Protein AF-A0A956T2H8-F1 (afdb_monomer_lite)

Secondary structure (DSSP, 8-state):
-PPPPPTTS-EEEEEEE-SSSSHHHHHHHHHHHT-EETTEE-S-GGGEEEEEEE--SSS-HHHHHHHHHHHHHHHHHTT---SEEEE-------SHHHHHHHHHHHHHHHHH---EEEE--B-TT-PPPTT--TTSEEEEEEPTTSSSBPTTBPP-SEEEE-SSHHHHHHHHHHHHHHHHHTT--HHHHHHHHHHHHHHTTT-SGGG--

Structure (mmCIF, N/CA/C/O backbone):
data_AF-A0A956T2H8-F1
#
_entry.id   AF-A0A956T2H8-F1
#
loop_
_atom_site.group_PDB
_atom_site.id
_atom_site.type_symbol
_atom_site.label_atom_id
_atom_site.label_alt_id
_atom_site.label_comp_id
_atom_site.label_asym_id
_atom_site.label_entity_id
_atom_site.label_seq_id
_atom_site.pdbx_PDB_ins_code
_atom_site.Cartn_x
_atom_site.Cartn_y
_atom_site.Cartn_z
_atom_site.occupancy
_atom_site.B_iso_or_equiv
_atom_site.auth_seq_id
_atom_site.auth_comp_id
_atom_site.auth_asym_id
_atom_site.auth_atom_id
_atom_site.pdbx_PDB_model_num
ATOM 1 N N . ASN A 1 1 ? -9.274 -7.983 20.769 1.00 38.59 1 ASN A N 1
ATOM 2 C CA . ASN A 1 1 ? -10.047 -6.754 20.489 1.00 38.59 1 ASN A CA 1
ATOM 3 C C . ASN A 1 1 ? -10.513 -6.792 19.049 1.00 38.59 1 ASN A C 1
ATOM 5 O O . ASN A 1 1 ? -9.675 -6.752 18.158 1.00 38.59 1 ASN A O 1
ATOM 9 N N . GLY A 1 2 ? -11.813 -7.013 18.840 1.00 45.59 2 GLY A N 1
ATOM 10 C CA . GLY A 1 2 ? -12.409 -7.120 17.508 1.00 45.59 2 GLY A CA 1
ATOM 11 C C . GLY A 1 2 ? -12.403 -5.767 16.808 1.00 45.59 2 GLY A C 1
ATOM 12 O O . GLY A 1 2 ? -12.719 -4.754 17.429 1.00 45.59 2 GLY A O 1
ATOM 13 N N . TRP A 1 3 ? -12.006 -5.750 15.540 1.00 54.31 3 TRP A N 1
ATOM 14 C CA . TRP A 1 3 ? -12.242 -4.594 14.687 1.00 54.31 3 TRP A CA 1
ATOM 15 C C . TRP A 1 3 ? -13.758 -4.494 14.482 1.00 54.31 3 TRP A C 1
ATOM 17 O O . TRP A 1 3 ? -14.396 -5.472 14.100 1.00 54.31 3 TRP A O 1
ATOM 27 N N . GLN A 1 4 ? -14.346 -3.353 14.832 1.00 56.34 4 GLN A N 1
ATOM 28 C CA . GLN A 1 4 ? -15.738 -3.065 14.508 1.00 56.34 4 GLN A CA 1
ATOM 29 C C . GLN A 1 4 ? -15.735 -2.362 13.162 1.00 56.34 4 GLN A C 1
ATOM 31 O O . GLN A 1 4 ? -15.093 -1.321 13.026 1.00 56.34 4 GLN A O 1
ATOM 36 N N . GLY A 1 5 ? -16.410 -2.956 12.180 1.00 57.31 5 GLY A N 1
ATOM 37 C CA . GLY A 1 5 ? -16.509 -2.355 10.860 1.00 57.31 5 GLY A CA 1
ATOM 38 C C . GLY A 1 5 ? -17.162 -0.986 10.884 1.00 57.31 5 GLY A C 1
ATOM 39 O O . GLY A 1 5 ? -17.882 -0.634 11.823 1.00 57.31 5 GLY A O 1
ATOM 40 N N . ARG A 1 6 ? -16.869 -0.192 9.851 1.00 63.50 6 ARG A N 1
ATOM 41 C CA . ARG A 1 6 ? -17.394 1.167 9.733 1.00 63.50 6 ARG A CA 1
ATOM 42 C C . ARG A 1 6 ? -18.925 1.145 9.746 1.00 63.50 6 ARG A C 1
ATOM 44 O O . ARG A 1 6 ? -19.551 0.341 9.061 1.00 63.50 6 ARG A O 1
ATOM 51 N N . GLN A 1 7 ? -19.529 2.062 10.504 1.00 55.84 7 GLN A N 1
ATOM 52 C CA . GLN A 1 7 ? -20.990 2.168 10.634 1.00 55.84 7 GLN A CA 1
ATOM 53 C C . GLN A 1 7 ? -21.697 2.529 9.316 1.00 55.84 7 GLN A C 1
ATOM 55 O O . GLN A 1 7 ? -22.888 2.269 9.181 1.00 55.84 7 GLN A O 1
ATOM 60 N N . ASP A 1 8 ? -20.980 3.109 8.348 1.00 63.91 8 ASP A N 1
ATOM 61 C CA . ASP A 1 8 ? -21.493 3.430 7.011 1.00 63.91 8 ASP A CA 1
ATOM 62 C C . ASP A 1 8 ? -21.263 2.310 5.979 1.00 63.91 8 ASP A C 1
ATOM 64 O O . ASP A 1 8 ? -21.613 2.477 4.811 1.00 63.91 8 ASP A O 1
ATOM 68 N N . GLY A 1 9 ? -20.696 1.171 6.399 1.00 66.75 9 GLY A N 1
ATOM 69 C CA . GLY A 1 9 ? -20.536 -0.030 5.577 1.00 66.75 9 GLY A CA 1
ATOM 70 C C . GLY A 1 9 ? -19.528 0.088 4.430 1.00 66.75 9 GLY A C 1
ATOM 71 O O . GLY A 1 9 ? -19.548 -0.758 3.542 1.00 66.75 9 GLY A O 1
ATOM 72 N N . ARG A 1 10 ? -18.672 1.122 4.412 1.00 77.75 10 ARG A N 1
ATOM 73 C CA . ARG A 1 10 ? -17.676 1.348 3.348 1.00 77.75 10 ARG A CA 1
ATOM 74 C C . ARG A 1 10 ? -16.255 1.220 3.857 1.00 77.75 10 ARG A C 1
ATOM 76 O O . ARG A 1 10 ? -15.915 1.847 4.855 1.00 77.75 10 ARG A O 1
ATOM 83 N N . THR A 1 11 ? -15.398 0.541 3.108 1.00 87.62 11 THR A N 1
ATOM 84 C CA . THR A 1 11 ? -13.958 0.487 3.388 1.00 87.62 11 THR A CA 1
ATOM 85 C C . THR A 1 11 ? -13.284 1.779 2.981 1.00 87.62 11 THR A C 1
ATOM 87 O O . THR A 1 11 ? -13.477 2.243 1.862 1.00 87.62 11 THR A O 1
ATOM 90 N N . ARG A 1 12 ? -12.460 2.364 3.849 1.00 92.94 12 ARG A N 1
ATOM 91 C CA . ARG A 1 12 ? -11.689 3.570 3.547 1.00 92.94 12 ARG A CA 1
ATOM 92 C C . ARG A 1 12 ? -10.217 3.266 3.354 1.00 92.94 12 ARG A C 1
ATOM 94 O O . ARG A 1 12 ? -9.522 2.883 4.292 1.00 92.94 12 ARG A O 1
ATOM 101 N N . VAL A 1 13 ? -9.710 3.554 2.166 1.00 95.94 13 VAL A N 1
ATOM 102 C CA . VAL A 1 13 ? -8.294 3.399 1.834 1.00 95.94 13 VAL A CA 1
ATOM 103 C C . VAL A 1 13 ? -7.659 4.769 1.641 1.00 95.94 13 VAL A C 1
ATOM 105 O O . VAL A 1 13 ? -8.092 5.549 0.796 1.00 95.94 13 VAL A O 1
ATOM 108 N N . ALA A 1 14 ? -6.606 5.071 2.396 1.00 97.88 14 ALA A N 1
ATOM 109 C CA . ALA A 1 14 ? -5.757 6.214 2.078 1.00 97.88 14 ALA A CA 1
ATOM 110 C C . ALA A 1 14 ? -4.807 5.833 0.939 1.00 97.88 14 ALA A C 1
ATOM 112 O O . ALA A 1 14 ? -4.091 4.838 1.041 1.00 97.88 14 ALA A O 1
ATOM 113 N N . VAL A 1 15 ? -4.770 6.624 -0.128 1.00 98.38 15 VAL A N 1
ATOM 114 C CA . VAL A 1 15 ? -3.868 6.403 -1.265 1.00 98.38 15 VAL A CA 1
ATOM 115 C C . VAL A 1 15 ? -2.897 7.572 -1.339 1.00 98.38 15 VAL A C 1
ATOM 117 O O . VAL A 1 15 ? -3.318 8.712 -1.540 1.00 98.38 15 VAL A O 1
ATOM 120 N N . ILE A 1 16 ? -1.607 7.294 -1.150 1.00 98.31 16 ILE A N 1
ATOM 121 C CA . ILE A 1 16 ? -0.527 8.285 -1.196 1.00 98.31 16 ILE A CA 1
ATOM 122 C C . ILE A 1 16 ? 0.206 8.136 -2.529 1.00 98.31 16 ILE A C 1
ATOM 124 O O . ILE A 1 16 ? 0.980 7.196 -2.719 1.00 98.31 16 ILE A O 1
ATOM 128 N N . ASP A 1 17 ? -0.030 9.066 -3.454 1.00 97.06 17 ASP A N 1
ATOM 129 C CA . ASP A 1 17 ? 0.516 8.993 -4.812 1.00 97.06 17 ASP A CA 1
ATOM 130 C C . ASP A 1 17 ? 0.573 10.378 -5.490 1.00 97.06 17 ASP A C 1
ATOM 132 O O . ASP A 1 17 ? 0.130 11.378 -4.917 1.00 97.06 17 ASP A O 1
ATOM 136 N N . ASP A 1 18 ? 1.144 10.474 -6.697 1.00 92.62 18 ASP A N 1
ATOM 137 C CA . ASP A 1 18 ? 0.949 11.650 -7.542 1.00 92.62 18 ASP A CA 1
ATOM 138 C C . ASP A 1 18 ? -0.422 11.598 -8.222 1.00 92.62 18 ASP A C 1
ATOM 140 O O . ASP A 1 18 ? -0.714 10.764 -9.072 1.00 92.62 18 ASP A O 1
ATOM 144 N N . PHE A 1 19 ? -1.301 12.509 -7.817 1.00 91.50 19 PHE A N 1
ATOM 145 C CA . PHE A 1 19 ? -2.641 12.641 -8.398 1.00 91.50 19 PHE A CA 1
ATOM 146 C C . PHE A 1 19 ? -2.730 13.754 -9.436 1.00 91.50 19 PHE A C 1
ATOM 148 O O . PHE A 1 19 ? -3.727 13.859 -10.147 1.00 91.50 19 PHE A O 1
ATOM 155 N N . ALA A 1 20 ? -1.683 14.570 -9.531 1.00 88.06 20 ALA A N 1
ATOM 156 C CA . ALA A 1 20 ? -1.513 15.522 -10.617 1.00 88.06 20 ALA A CA 1
ATOM 157 C C . ALA A 1 20 ? -1.167 14.831 -11.952 1.00 88.06 20 ALA A C 1
ATOM 159 O O . ALA A 1 20 ? -1.401 15.413 -13.008 1.00 88.06 20 ALA A O 1
ATOM 160 N N . GLY A 1 21 ? -0.609 13.615 -11.914 1.00 84.25 21 GLY A N 1
ATOM 161 C CA . GLY A 1 21 ? -0.372 12.778 -13.085 1.00 84.25 21 GLY A CA 1
ATOM 162 C C . GLY A 1 21 ? -1.448 11.708 -13.289 1.00 84.25 21 GLY A C 1
ATOM 163 O O . GLY A 1 21 ? -2.531 11.721 -12.695 1.00 84.25 21 GLY A O 1
ATOM 164 N N . THR A 1 22 ? -1.144 10.747 -14.160 1.00 89.56 22 THR A N 1
ATOM 165 C CA . THR A 1 22 ? -2.010 9.587 -14.417 1.00 89.56 22 THR A CA 1
ATOM 166 C C . THR A 1 22 ? -1.782 8.451 -13.424 1.00 89.56 22 THR A C 1
ATOM 168 O O . THR A 1 22 ? -2.692 7.651 -13.218 1.00 89.56 22 THR A O 1
ATOM 171 N N . HIS A 1 23 ? -0.610 8.389 -12.782 1.00 94.56 23 HIS A N 1
ATOM 172 C CA . HIS A 1 23 ? -0.207 7.250 -11.961 1.00 94.56 23 HIS A CA 1
ATOM 173 C C . HIS A 1 23 ? -1.120 7.066 -10.741 1.00 94.56 23 HIS A C 1
ATOM 175 O O . HIS A 1 23 ? -1.766 6.027 -10.619 1.00 94.56 23 HIS A O 1
ATOM 181 N N . GLY A 1 24 ? -1.289 8.086 -9.894 1.00 96.25 24 GLY A N 1
ATOM 182 C CA . GLY A 1 24 ? -2.170 7.985 -8.728 1.00 96.25 24 GLY A CA 1
ATOM 183 C C . GLY A 1 24 ? -3.628 7.714 -9.094 1.00 96.25 24 GLY A C 1
ATOM 184 O O . GLY A 1 24 ? -4.307 6.957 -8.404 1.00 96.25 24 GLY A O 1
ATOM 185 N N . ASN A 1 25 ? -4.108 8.257 -10.217 1.00 95.69 25 ASN A N 1
ATOM 186 C CA . ASN A 1 25 ? -5.465 7.993 -10.704 1.00 95.69 25 ASN A CA 1
ATOM 187 C C . ASN A 1 25 ? -5.646 6.551 -11.210 1.00 95.69 25 ASN A C 1
ATOM 189 O O . ASN A 1 25 ? -6.708 5.966 -11.005 1.00 95.69 25 ASN A O 1
ATOM 193 N N . GLN A 1 26 ? -4.615 5.955 -11.814 1.00 95.06 26 GLN A N 1
ATOM 194 C CA . GLN A 1 26 ? -4.610 4.538 -12.178 1.00 95.06 26 GLN A CA 1
ATOM 195 C C . GLN A 1 26 ? -4.637 3.640 -10.933 1.00 95.06 26 GLN A C 1
ATOM 197 O O . GLN A 1 26 ? -5.443 2.714 -10.872 1.00 95.06 26 GLN A O 1
ATOM 202 N N . ILE A 1 27 ? -3.793 3.925 -9.937 1.00 96.12 27 ILE A N 1
ATOM 203 C CA . ILE A 1 27 ? -3.738 3.173 -8.673 1.00 96.12 27 ILE A CA 1
ATOM 204 C C . ILE A 1 27 ? -5.073 3.246 -7.928 1.00 96.12 27 ILE A C 1
ATOM 206 O O . ILE A 1 27 ? -5.608 2.224 -7.505 1.00 96.12 27 ILE A O 1
ATOM 210 N N . ASP A 1 28 ? -5.655 4.441 -7.839 1.00 95.12 28 ASP A N 1
ATOM 211 C CA . ASP A 1 28 ? -7.002 4.656 -7.310 1.00 95.12 28 ASP A CA 1
ATOM 212 C C . ASP A 1 28 ? -8.063 3.820 -8.045 1.00 95.12 28 ASP A C 1
ATOM 214 O O . ASP A 1 28 ? -8.917 3.207 -7.406 1.00 95.12 28 ASP A O 1
ATOM 218 N N . GLY A 1 29 ? -7.998 3.766 -9.379 1.00 92.75 29 GLY A N 1
ATOM 219 C CA . GLY A 1 29 ? -8.904 2.963 -10.201 1.00 92.75 29 GLY A CA 1
ATOM 220 C C . GLY A 1 29 ? -8.814 1.465 -9.907 1.00 92.75 29 GLY A C 1
ATOM 221 O O . GLY A 1 29 ? -9.848 0.828 -9.737 1.00 92.75 29 GLY A O 1
ATOM 222 N N . ILE A 1 30 ? -7.600 0.920 -9.775 1.00 92.81 30 ILE A N 1
ATOM 223 C CA . ILE A 1 30 ? -7.383 -0.495 -9.424 1.00 92.81 30 ILE A CA 1
ATOM 224 C C . ILE A 1 30 ? -7.975 -0.803 -8.043 1.00 92.81 30 ILE A C 1
ATOM 226 O O . ILE A 1 30 ? -8.697 -1.787 -7.885 1.00 92.81 30 ILE A O 1
ATOM 230 N N . ILE A 1 31 ? -7.721 0.061 -7.053 1.00 93.50 31 ILE A N 1
ATOM 231 C CA . ILE A 1 31 ? -8.218 -0.130 -5.683 1.00 93.50 31 ILE A CA 1
ATOM 232 C C . ILE A 1 31 ? -9.751 -0.129 -5.651 1.00 93.50 31 ILE A C 1
ATOM 234 O O . ILE A 1 31 ? -10.363 -1.045 -5.106 1.00 93.50 31 ILE A O 1
ATOM 238 N N . ARG A 1 32 ? -10.383 0.865 -6.287 1.00 90.81 32 ARG A N 1
ATOM 239 C CA . ARG A 1 32 ? -11.852 0.975 -6.347 1.00 90.81 32 ARG A CA 1
ATOM 240 C C . ARG A 1 32 ? -12.512 -0.059 -7.262 1.00 90.81 32 ARG A C 1
ATOM 242 O O . ARG A 1 32 ? -13.698 -0.324 -7.108 1.00 90.81 32 ARG A O 1
ATOM 249 N N . GLY A 1 33 ? -11.775 -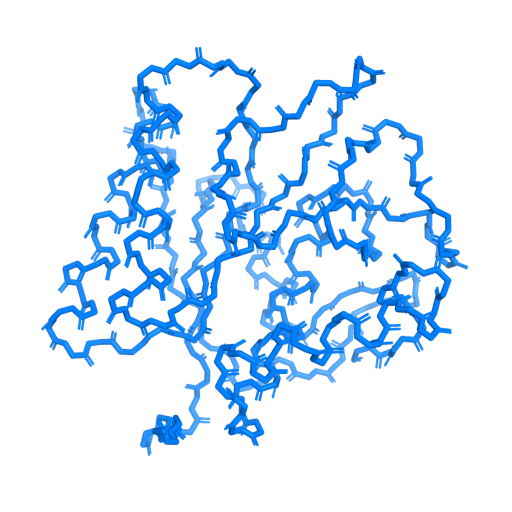0.640 -8.208 1.00 86.94 33 GLY A N 1
ATOM 250 C CA . GLY A 1 33 ? -12.243 -1.771 -9.014 1.00 86.94 33 GLY A CA 1
ATOM 251 C C . GLY A 1 33 ? -12.312 -3.071 -8.208 1.00 86.94 33 GLY A C 1
ATOM 252 O O . GLY A 1 33 ? -13.205 -3.888 -8.416 1.00 86.94 33 GLY A O 1
ATOM 253 N N . GLY A 1 34 ? -11.450 -3.214 -7.199 1.00 85.88 34 GLY A N 1
ATOM 254 C CA . GLY A 1 34 ? -11.250 -4.462 -6.456 1.00 85.88 34 GLY A CA 1
ATOM 255 C C . GLY A 1 34 ? -9.969 -5.195 -6.858 1.00 85.88 34 GLY A C 1
ATOM 256 O O . GLY A 1 34 ? -9.647 -6.218 -6.272 1.00 85.88 34 GLY A O 1
ATOM 257 N N . GLY A 1 35 ? -9.191 -4.639 -7.789 1.00 85.12 35 GLY A N 1
ATOM 258 C CA . GLY A 1 35 ? -7.937 -5.203 -8.277 1.00 85.12 35 GLY A CA 1
ATOM 259 C C . GLY A 1 35 ? -7.902 -5.340 -9.801 1.00 85.12 35 GLY A C 1
ATOM 260 O O . GLY A 1 35 ? -8.843 -5.002 -10.520 1.00 85.12 35 GLY A O 1
ATOM 261 N N . THR A 1 36 ? -6.788 -5.846 -10.313 1.00 78.81 36 THR A N 1
ATOM 262 C CA . THR A 1 36 ? -6.586 -6.174 -11.723 1.00 78.81 36 THR A CA 1
ATOM 263 C C . THR A 1 36 ? -5.675 -7.387 -11.848 1.00 78.81 36 THR A C 1
ATOM 265 O O . THR A 1 36 ? -4.661 -7.473 -11.164 1.00 78.81 36 THR A O 1
ATOM 268 N N . THR A 1 37 ? -6.000 -8.298 -12.755 1.00 73.81 37 THR A N 1
ATOM 269 C CA . THR A 1 37 ? -5.184 -9.476 -13.096 1.00 73.81 37 THR A CA 1
ATOM 270 C C . THR A 1 37 ? -4.851 -9.464 -14.589 1.00 73.81 37 THR A C 1
ATOM 272 O O . THR A 1 37 ? -5.337 -8.594 -15.324 1.00 73.81 37 THR A O 1
ATOM 275 N N . ALA A 1 38 ? -4.073 -10.434 -15.082 1.00 68.56 38 ALA A N 1
ATOM 276 C CA . ALA A 1 38 ? -3.908 -10.656 -16.525 1.00 68.56 38 ALA A CA 1
ATOM 277 C C . ALA A 1 38 ? -5.246 -10.888 -17.248 1.00 68.56 38 ALA A C 1
ATOM 279 O O . ALA A 1 38 ? -5.354 -10.589 -18.437 1.00 68.56 38 ALA A O 1
ATOM 280 N N . ALA A 1 39 ? -6.267 -11.395 -16.546 1.00 66.56 39 ALA A N 1
ATOM 281 C CA . ALA A 1 39 ? -7.603 -11.625 -17.094 1.00 66.56 39 ALA A CA 1
ATOM 282 C C . ALA A 1 39 ? -8.463 -10.346 -17.171 1.00 66.56 39 ALA A C 1
ATOM 284 O O . ALA A 1 39 ? -9.542 -10.370 -17.762 1.00 66.56 39 ALA A O 1
ATOM 285 N N . GLY A 1 40 ? -7.986 -9.225 -16.619 1.00 69.50 40 GLY A N 1
ATOM 286 C CA . GLY A 1 40 ? -8.660 -7.929 -16.647 1.00 69.50 40 GLY A CA 1
ATOM 287 C C . GLY A 1 40 ? -8.967 -7.377 -15.257 1.00 69.50 40 GLY A C 1
ATOM 288 O O . GLY A 1 40 ? -8.387 -7.789 -14.252 1.00 69.50 40 GLY A O 1
ATOM 289 N N . GLN A 1 41 ? -9.866 -6.390 -15.208 1.00 70.00 41 GLN A N 1
ATOM 290 C CA . GLN A 1 41 ? -10.329 -5.825 -13.942 1.00 70.00 41 GLN A CA 1
ATOM 291 C C . GLN A 1 41 ? -11.108 -6.873 -13.156 1.00 70.00 41 GLN A C 1
ATOM 293 O O . GLN A 1 41 ? -11.997 -7.542 -13.682 1.00 70.00 41 GLN A O 1
ATOM 298 N N . VAL A 1 42 ? -10.772 -6.955 -11.882 1.00 70.81 42 VAL A N 1
ATOM 299 C CA . VAL A 1 42 ? -11.512 -7.712 -10.884 1.00 70.81 42 VAL A CA 1
ATOM 300 C C . VAL A 1 42 ? -12.787 -6.944 -10.540 1.00 70.81 42 VAL A C 1
ATOM 302 O O . VAL A 1 42 ? -12.776 -5.714 -10.533 1.00 70.81 42 VAL A O 1
ATOM 305 N N . GLN A 1 43 ? -13.877 -7.649 -10.237 1.00 66.31 43 GLN A N 1
ATOM 306 C CA . GLN A 1 43 ? -15.078 -7.031 -9.677 1.00 66.31 43 GLN A CA 1
ATOM 307 C C . GLN A 1 43 ? -15.154 -7.293 -8.174 1.00 66.31 43 GLN A C 1
ATOM 309 O O . GLN A 1 43 ? -15.425 -8.407 -7.748 1.00 66.31 43 GLN A O 1
ATOM 314 N N . GLY A 1 44 ? -14.985 -6.245 -7.367 1.00 64.19 44 GLY A N 1
ATOM 315 C CA . GLY A 1 44 ? -15.154 -6.368 -5.914 1.00 64.19 44 GLY A CA 1
ATOM 316 C C . GLY A 1 44 ? -14.984 -5.080 -5.111 1.00 64.19 44 GLY A C 1
ATOM 317 O O . GLY A 1 44 ? -15.270 -5.069 -3.922 1.00 64.19 44 GLY A O 1
ATOM 318 N N . GLY A 1 45 ? -14.554 -3.977 -5.731 1.00 64.19 45 GLY A N 1
ATOM 319 C CA . GLY A 1 45 ? -14.245 -2.731 -5.019 1.00 64.19 45 GLY A CA 1
ATOM 320 C C . GLY A 1 45 ? -15.423 -1.775 -4.793 1.00 64.19 45 GLY A C 1
ATOM 321 O O . GLY A 1 45 ? -15.205 -0.648 -4.357 1.00 64.19 45 GLY A O 1
ATOM 322 N N . ALA A 1 46 ? -16.670 -2.183 -5.065 1.00 62.72 46 ALA A N 1
ATOM 323 C CA . ALA A 1 46 ? -17.844 -1.300 -4.977 1.00 62.72 46 ALA A CA 1
ATOM 324 C C . ALA A 1 46 ? -18.079 -0.694 -3.572 1.00 62.72 46 ALA A C 1
ATOM 326 O O . ALA A 1 46 ? -18.739 0.340 -3.457 1.00 62.72 46 ALA A O 1
ATOM 327 N N . GLY A 1 47 ? -17.526 -1.309 -2.518 1.00 76.75 47 GLY A N 1
ATOM 328 C CA . GLY A 1 47 ? -17.546 -0.816 -1.136 1.00 76.75 47 GLY A CA 1
ATOM 329 C C . GLY A 1 47 ? -16.373 0.095 -0.748 1.00 76.75 47 GLY A C 1
ATOM 330 O O . GLY A 1 47 ? -16.386 0.658 0.349 1.00 76.75 47 GLY A O 1
ATOM 331 N N . VAL A 1 48 ? -15.378 0.281 -1.627 1.00 88.88 48 VAL A N 1
ATOM 332 C CA . VAL A 1 48 ? -14.122 0.973 -1.304 1.00 88.88 48 VAL A CA 1
ATOM 333 C C . VAL A 1 48 ? -14.179 2.463 -1.649 1.00 88.88 48 VAL A C 1
ATOM 335 O O . VAL A 1 48 ? -14.251 2.880 -2.805 1.00 88.88 48 VAL A O 1
ATOM 338 N N . GLU A 1 49 ? -14.070 3.290 -0.617 1.00 92.25 49 GLU A N 1
ATOM 339 C CA . GLU A 1 49 ? -13.833 4.726 -0.681 1.00 92.25 49 GLU A CA 1
ATOM 340 C C . GLU A 1 49 ? -12.327 5.008 -0.587 1.00 92.25 49 GLU A C 1
ATOM 342 O O . GLU A 1 49 ? -11.666 4.626 0.380 1.00 92.25 49 GLU A O 1
ATOM 347 N N . THR A 1 50 ? -11.773 5.733 -1.556 1.00 94.12 50 THR A N 1
ATOM 348 C CA . THR A 1 50 ? -10.379 6.182 -1.509 1.00 94.12 50 THR A CA 1
ATOM 349 C C . THR A 1 50 ? -10.277 7.637 -1.062 1.00 94.12 50 THR A C 1
ATOM 351 O O . THR A 1 50 ? -10.979 8.521 -1.553 1.00 94.12 50 THR A O 1
ATOM 354 N N . VAL A 1 51 ? -9.349 7.905 -0.144 1.00 96.75 51 VAL A N 1
ATOM 355 C CA . VAL A 1 51 ? -8.944 9.260 0.247 1.00 96.75 51 VAL A CA 1
ATOM 356 C C . VAL A 1 51 ? -7.570 9.530 -0.350 1.00 96.75 51 VAL A C 1
ATOM 358 O O . VAL A 1 51 ? -6.600 8.837 -0.043 1.00 96.75 51 VAL A O 1
ATOM 361 N N . LYS A 1 52 ? -7.497 10.525 -1.232 1.00 96.94 52 LYS A N 1
ATOM 362 C CA . LYS A 1 52 ? -6.315 10.812 -2.050 1.00 96.94 52 LYS A CA 1
ATOM 363 C C . LYS A 1 52 ? -5.387 11.799 -1.345 1.00 96.94 52 LYS A C 1
ATOM 365 O O . LYS A 1 52 ? -5.787 12.925 -1.059 1.00 96.94 52 LYS A O 1
ATOM 370 N N . PHE A 1 53 ? -4.138 11.401 -1.132 1.00 97.38 53 PHE A N 1
ATOM 371 C CA . PHE A 1 53 ? -3.075 12.246 -0.595 1.00 97.38 53 PHE A CA 1
ATOM 372 C C . PHE A 1 53 ? -2.047 12.509 -1.697 1.00 97.38 53 PHE A C 1
ATOM 374 O O . PHE A 1 53 ? -1.230 11.647 -2.025 1.00 97.38 53 PHE A O 1
ATOM 381 N N . ASN A 1 54 ? -2.122 13.697 -2.307 1.00 95.50 54 ASN A N 1
ATOM 382 C CA . ASN A 1 54 ? -1.225 14.076 -3.396 1.00 95.50 54 ASN A CA 1
ATOM 383 C C . ASN A 1 54 ? 0.168 14.412 -2.869 1.00 95.50 54 ASN A C 1
ATOM 385 O O . ASN A 1 54 ? 0.322 15.326 -2.061 1.00 95.50 54 ASN A O 1
ATOM 389 N N . ILE A 1 55 ? 1.184 13.729 -3.393 1.00 95.50 55 ILE A N 1
ATOM 390 C CA . ILE A 1 55 ? 2.594 14.001 -3.071 1.00 95.50 55 ILE A CA 1
ATOM 391 C C . ILE A 1 55 ? 3.289 14.881 -4.110 1.00 95.50 55 ILE A C 1
ATOM 393 O O . ILE A 1 55 ? 4.438 15.280 -3.903 1.00 95.50 55 ILE A O 1
ATOM 397 N N . ASN A 1 56 ? 2.606 15.220 -5.208 1.00 90.75 56 ASN A N 1
ATOM 398 C CA . ASN A 1 56 ? 3.114 16.149 -6.213 1.00 90.75 56 ASN A CA 1
ATOM 399 C C . ASN A 1 56 ? 2.787 17.609 -5.856 1.00 90.75 56 ASN A C 1
ATOM 401 O O . ASN A 1 56 ? 2.046 18.277 -6.573 1.00 90.75 56 ASN A O 1
ATOM 405 N N . ASN A 1 57 ? 3.321 18.084 -4.729 1.00 85.94 57 ASN A N 1
ATOM 406 C CA . ASN A 1 57 ? 3.108 19.447 -4.219 1.00 85.94 57 ASN A CA 1
ATOM 407 C C . ASN A 1 57 ? 4.402 20.288 -4.258 1.00 85.94 57 ASN A C 1
ATOM 409 O O . ASN A 1 57 ? 4.565 21.229 -3.484 1.00 85.94 57 ASN A O 1
ATOM 413 N N . GLY A 1 58 ? 5.347 19.926 -5.135 1.00 84.25 58 GLY A N 1
ATOM 414 C CA . GLY A 1 58 ? 6.700 20.491 -5.159 1.00 84.25 58 GLY A CA 1
ATOM 415 C C . GLY A 1 58 ? 7.596 19.982 -4.020 1.00 84.25 58 GLY A C 1
ATOM 416 O O . GLY A 1 58 ? 7.169 19.220 -3.151 1.00 84.25 58 GLY A O 1
ATOM 417 N N . GLY A 1 59 ? 8.870 20.385 -4.034 1.00 89.88 59 GLY A N 1
ATOM 418 C CA . GLY A 1 59 ? 9.849 19.986 -3.018 1.00 89.88 59 GLY A CA 1
ATOM 419 C C . GLY A 1 59 ? 10.250 18.504 -3.074 1.00 89.88 59 GLY A C 1
ATOM 420 O O . GLY A 1 59 ? 10.302 17.893 -4.139 1.00 89.88 59 GLY A O 1
ATOM 421 N N . ASN A 1 60 ? 10.588 17.933 -1.914 1.00 93.88 60 ASN A N 1
ATOM 422 C CA . ASN A 1 60 ? 11.043 16.546 -1.789 1.00 93.88 60 ASN A CA 1
ATOM 423 C C . ASN A 1 60 ? 9.839 15.584 -1.688 1.00 93.88 60 ASN A C 1
ATOM 425 O O . ASN A 1 60 ? 9.077 15.636 -0.722 1.00 93.88 60 ASN A O 1
ATOM 429 N N . ARG A 1 61 ? 9.698 14.676 -2.666 1.00 94.38 61 ARG A N 1
ATOM 430 C CA . ARG A 1 61 ? 8.591 13.701 -2.755 1.00 94.38 61 ARG A CA 1
ATOM 431 C C . ARG A 1 61 ? 8.501 12.793 -1.523 1.00 94.38 61 ARG A C 1
ATOM 433 O O . ARG A 1 61 ? 7.407 12.579 -1.011 1.00 94.38 61 ARG A O 1
ATOM 440 N N . THR A 1 62 ? 9.628 12.310 -1.010 1.00 96.38 62 THR A N 1
ATOM 441 C CA . THR A 1 62 ? 9.692 11.443 0.180 1.00 96.38 62 THR A CA 1
ATOM 442 C C . THR A 1 62 ? 9.227 12.174 1.436 1.00 96.38 62 THR A C 1
ATOM 444 O O . THR A 1 62 ? 8.485 11.620 2.247 1.00 96.38 62 THR A O 1
ATOM 447 N N . ARG A 1 63 ? 9.558 13.462 1.560 1.00 96.38 63 ARG A N 1
ATOM 448 C CA . ARG A 1 63 ? 9.017 14.313 2.625 1.00 96.38 63 ARG A CA 1
ATOM 449 C C . ARG A 1 63 ? 7.512 14.527 2.486 1.00 96.38 63 ARG A C 1
ATOM 451 O O . ARG A 1 63 ? 6.804 14.491 3.485 1.00 96.38 63 ARG A O 1
ATOM 458 N N . ASN A 1 64 ? 7.003 14.683 1.265 1.00 97.00 64 ASN A N 1
ATOM 459 C CA . ASN A 1 64 ? 5.560 14.793 1.030 1.00 97.00 64 ASN A CA 1
ATOM 460 C C . ASN A 1 64 ? 4.810 13.501 1.405 1.00 97.00 64 ASN A C 1
ATOM 462 O O . ASN A 1 64 ? 3.706 13.575 1.947 1.00 97.00 64 ASN A O 1
ATOM 466 N N . ILE A 1 65 ? 5.420 12.326 1.198 1.00 97.44 65 ILE A N 1
ATOM 467 C CA . ILE A 1 65 ? 4.899 11.045 1.707 1.00 97.44 65 ILE A CA 1
ATOM 468 C C . ILE A 1 65 ? 4.854 11.067 3.241 1.00 97.44 65 ILE A C 1
ATOM 470 O O . ILE A 1 65 ? 3.815 10.768 3.826 1.00 97.44 65 ILE A O 1
ATOM 474 N N . ALA A 1 66 ? 5.944 11.469 3.902 1.00 97.12 66 ALA A N 1
ATOM 475 C CA . ALA A 1 66 ? 5.989 11.562 5.362 1.00 97.12 66 ALA A CA 1
ATOM 476 C C . ALA A 1 66 ? 4.914 12.517 5.922 1.00 97.12 66 ALA A C 1
ATOM 478 O O . ALA A 1 66 ? 4.227 12.167 6.879 1.00 97.12 66 ALA A O 1
ATOM 479 N N . ASN A 1 67 ? 4.711 13.675 5.290 1.00 97.50 67 ASN A N 1
ATOM 480 C CA . ASN A 1 67 ? 3.670 14.634 5.670 1.00 97.50 67 ASN A CA 1
ATOM 481 C C . ASN A 1 67 ? 2.253 14.071 5.463 1.00 97.50 67 ASN A C 1
ATOM 483 O O . ASN A 1 67 ? 1.365 14.313 6.276 1.00 97.50 67 ASN A O 1
ATOM 487 N N . SER A 1 68 ? 2.041 13.286 4.402 1.00 98.25 68 SER A N 1
ATOM 488 C CA . SER A 1 68 ? 0.757 12.614 4.158 1.00 98.25 68 SER A CA 1
ATOM 489 C C . SER A 1 68 ? 0.445 11.598 5.261 1.00 98.25 68 SER A C 1
ATOM 491 O O . SER A 1 68 ? -0.687 11.524 5.731 1.00 98.25 68 SER A O 1
ATOM 493 N N . LEU A 1 69 ? 1.454 10.860 5.738 1.00 97.81 69 LEU A N 1
ATOM 494 C CA . LEU A 1 69 ? 1.301 9.938 6.869 1.00 97.81 69 LEU A CA 1
ATOM 495 C C . LEU A 1 69 ? 0.982 10.673 8.181 1.00 97.81 69 LEU A C 1
ATOM 497 O O . LEU A 1 69 ? 0.170 10.177 8.960 1.00 97.81 69 LEU A O 1
ATOM 501 N N . ASP A 1 70 ? 1.553 11.861 8.409 1.00 97.88 70 ASP A N 1
ATOM 502 C CA . ASP A 1 70 ? 1.173 12.709 9.550 1.00 97.88 70 ASP A CA 1
ATOM 503 C C . ASP A 1 70 ? -0.286 13.149 9.470 1.00 97.88 70 ASP A C 1
ATOM 505 O O . ASP A 1 70 ? -1.015 13.061 10.458 1.00 97.88 70 ASP A O 1
ATOM 509 N N . GLN A 1 71 ? -0.734 13.576 8.290 1.00 98.38 71 GLN A N 1
ATOM 510 C CA . GLN A 1 71 ? -2.123 13.969 8.083 1.00 98.38 71 GLN A CA 1
ATOM 511 C C . GLN A 1 71 ? -3.080 12.793 8.329 1.00 98.38 71 GLN A C 1
ATOM 513 O O . GLN A 1 71 ? -4.097 12.959 8.998 1.00 98.38 71 GLN A O 1
ATOM 518 N N . ILE A 1 72 ? -2.743 11.590 7.852 1.00 98.19 72 ILE A N 1
ATOM 519 C CA . ILE A 1 72 ? -3.531 10.376 8.114 1.00 98.19 72 ILE A CA 1
ATOM 520 C C . ILE A 1 72 ? -3.594 10.082 9.617 1.00 98.19 72 ILE A C 1
ATOM 522 O O . ILE A 1 72 ? -4.675 9.807 10.132 1.00 98.19 72 ILE A O 1
ATOM 526 N N . ALA A 1 73 ? -2.472 10.180 10.337 1.00 97.25 73 ALA A N 1
ATOM 527 C CA . ALA A 1 73 ? -2.435 9.959 11.783 1.00 97.25 73 ALA A CA 1
ATOM 528 C C . ALA A 1 73 ? -3.284 10.985 12.553 1.00 97.25 73 ALA A C 1
ATOM 530 O O . ALA A 1 73 ? -3.996 10.618 13.487 1.00 97.25 73 ALA A O 1
ATOM 531 N N . GLN A 1 74 ? -3.256 12.257 12.143 1.00 97.94 74 GLN A N 1
ATOM 532 C CA . GLN A 1 74 ? -4.097 13.309 12.723 1.00 97.94 74 GLN A CA 1
ATOM 533 C C . GLN A 1 74 ? -5.586 13.025 12.508 1.00 97.94 74 GLN A C 1
ATOM 535 O O . GLN A 1 74 ? -6.363 13.098 13.458 1.00 97.94 74 GLN A O 1
ATOM 540 N N . LEU A 1 75 ? -5.979 12.655 11.287 1.00 96.94 75 LEU A N 1
ATOM 541 C CA . LEU A 1 75 ? -7.359 12.281 10.975 1.00 96.94 75 LEU A CA 1
ATOM 542 C C . LEU A 1 75 ? -7.788 11.043 11.779 1.00 96.94 75 LEU A C 1
ATOM 544 O O . LEU A 1 75 ? -8.874 11.031 12.358 1.00 96.94 75 LEU A O 1
ATOM 548 N N . ALA A 1 76 ? -6.923 10.032 11.891 1.00 94.56 76 ALA A N 1
ATOM 549 C CA . ALA A 1 76 ? -7.190 8.837 12.687 1.00 94.56 76 ALA A CA 1
ATOM 550 C C . ALA A 1 76 ? -7.381 9.153 14.176 1.00 94.56 76 ALA A C 1
ATOM 552 O O . ALA A 1 76 ? -8.326 8.664 14.796 1.00 94.56 76 ALA A O 1
ATOM 553 N N . ALA A 1 77 ? -6.555 10.038 14.739 1.00 94.38 77 ALA A N 1
ATOM 554 C CA . ALA A 1 77 ? -6.712 10.524 16.109 1.00 94.38 77 ALA A CA 1
ATOM 555 C C . ALA A 1 77 ? -8.012 11.326 16.320 1.00 94.38 77 ALA A C 1
ATOM 557 O O . ALA A 1 77 ? -8.551 11.338 17.423 1.00 94.38 77 ALA A O 1
ATOM 558 N N . GLN A 1 78 ? -8.541 11.956 15.267 1.00 95.19 78 GLN A N 1
ATOM 559 C CA . GLN A 1 78 ? -9.840 12.644 15.265 1.00 95.19 78 GLN A CA 1
ATOM 560 C C . GLN A 1 78 ? -11.033 11.691 15.053 1.00 95.19 78 GLN A C 1
ATOM 562 O O . GLN A 1 78 ? -12.173 12.140 14.961 1.00 95.19 78 GLN A O 1
ATOM 567 N N . GLY A 1 79 ? -10.793 10.378 14.987 1.00 89.69 79 GLY A N 1
ATOM 568 C CA . GLY A 1 79 ? -11.829 9.354 14.833 1.00 89.69 79 GLY A CA 1
ATOM 569 C C . GLY A 1 79 ? -12.098 8.934 13.387 1.00 89.69 79 GLY A C 1
ATOM 570 O O . GLY A 1 79 ? -12.970 8.095 13.154 1.00 89.69 79 GLY A O 1
ATOM 571 N N . GLN A 1 80 ? -11.354 9.457 12.407 1.00 90.44 80 GLN A N 1
ATOM 572 C CA . GLN A 1 80 ? -11.462 8.985 11.032 1.00 90.44 80 GLN A CA 1
ATOM 573 C C . GLN A 1 80 ? -10.832 7.595 10.888 1.00 90.44 80 GLN A C 1
ATOM 575 O O . GLN A 1 80 ? -9.620 7.430 10.963 1.00 90.44 80 GLN A O 1
ATOM 580 N N . GLN A 1 81 ? -11.650 6.583 10.622 1.00 89.19 81 GLN A N 1
ATOM 581 C CA . GLN A 1 81 ? -11.151 5.227 10.404 1.00 89.19 81 GLN A CA 1
ATOM 582 C C . GLN A 1 81 ? -10.556 5.076 8.997 1.00 89.19 81 GLN A C 1
ATOM 584 O O . GLN A 1 81 ? -11.158 5.515 8.016 1.00 89.19 81 GLN A O 1
ATOM 589 N N . PHE A 1 82 ? -9.382 4.447 8.916 1.00 93.12 82 PHE A N 1
ATOM 590 C CA . PHE A 1 82 ? -8.757 3.985 7.679 1.00 93.12 82 PHE A CA 1
ATOM 591 C C . PHE A 1 82 ? -8.501 2.486 7.790 1.00 93.12 82 PHE A C 1
ATOM 593 O O . PHE A 1 82 ? -7.967 2.006 8.789 1.00 93.12 82 PHE A O 1
ATOM 600 N N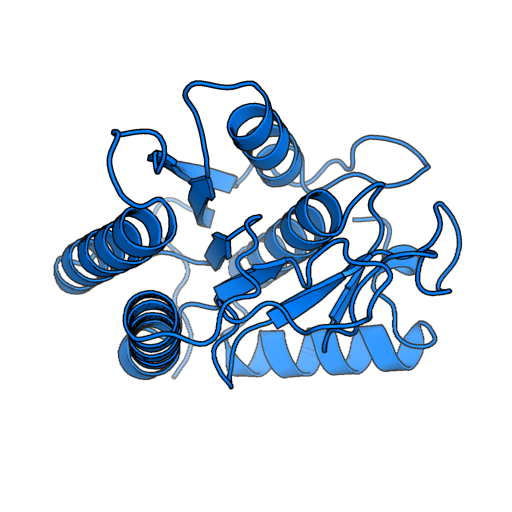 . ASP A 1 83 ? -8.849 1.758 6.743 1.00 92.50 83 ASP A N 1
ATOM 601 C CA . ASP A 1 83 ? -8.804 0.299 6.705 1.00 92.50 83 ASP A CA 1
ATOM 602 C C . ASP A 1 83 ? -7.515 -0.226 6.083 1.00 92.50 83 ASP A C 1
ATOM 604 O O . ASP A 1 83 ? -7.062 -1.325 6.418 1.00 92.50 83 ASP A O 1
ATOM 608 N N . ALA A 1 84 ? -6.901 0.596 5.230 1.00 95.19 84 ALA A N 1
ATOM 609 C CA . ALA A 1 84 ? -5.583 0.395 4.654 1.00 95.19 84 ALA A CA 1
ATOM 610 C C . ALA A 1 84 ? -4.959 1.727 4.212 1.00 95.19 84 ALA A C 1
ATOM 612 O O . ALA A 1 84 ? -5.657 2.713 3.950 1.00 95.19 84 ALA A O 1
ATOM 613 N N . ILE A 1 85 ? -3.633 1.732 4.086 1.00 97.62 85 ILE A N 1
ATOM 614 C CA . ILE A 1 85 ? -2.863 2.803 3.450 1.00 97.62 85 ILE A CA 1
ATOM 615 C C . ILE A 1 85 ? -2.066 2.191 2.299 1.00 97.62 85 ILE A C 1
ATOM 617 O O . ILE A 1 85 ? -1.283 1.268 2.517 1.00 97.62 85 ILE A O 1
ATOM 621 N N . ASN A 1 86 ? -2.237 2.723 1.092 1.00 98.38 86 ASN A N 1
ATOM 622 C CA . ASN A 1 86 ? -1.460 2.359 -0.086 1.00 98.38 86 ASN A CA 1
ATOM 623 C C . ASN A 1 86 ? -0.383 3.411 -0.373 1.00 98.38 86 ASN A C 1
ATOM 625 O O . ASN A 1 86 ? -0.673 4.604 -0.485 1.00 98.38 86 ASN A O 1
ATOM 629 N N . ILE A 1 87 ? 0.851 2.939 -0.531 1.00 98.00 87 ILE A N 1
ATOM 630 C CA . ILE A 1 87 ? 2.016 3.712 -0.953 1.00 98.00 87 ILE A CA 1
ATOM 631 C C . ILE A 1 87 ? 2.598 3.025 -2.191 1.00 98.00 87 ILE A C 1
ATOM 633 O O . ILE A 1 87 ? 3.549 2.241 -2.121 1.00 98.00 87 ILE A O 1
ATOM 637 N N . SER A 1 88 ? 2.030 3.328 -3.355 1.00 96.44 88 SER A N 1
ATOM 638 C CA . SER A 1 88 ? 2.482 2.811 -4.654 1.00 96.44 88 SER A CA 1
ATOM 639 C C . SER A 1 88 ? 3.709 3.566 -5.188 1.00 96.44 88 SER A C 1
ATOM 641 O O . SER A 1 88 ? 3.807 3.903 -6.363 1.00 96.44 88 SER A O 1
ATOM 643 N N . GLN A 1 89 ? 4.660 3.854 -4.300 1.00 95.44 89 GLN A N 1
ATOM 644 C CA . GLN A 1 89 ? 5.796 4.748 -4.523 1.00 95.44 89 GLN A CA 1
ATOM 645 C C . GLN A 1 89 ? 7.112 4.088 -4.132 1.00 95.44 89 GLN A C 1
ATOM 647 O O . GLN A 1 89 ? 7.134 3.141 -3.345 1.00 95.44 89 GLN A O 1
ATOM 652 N N . GLN A 1 90 ? 8.218 4.619 -4.653 1.00 93.38 90 GLN A N 1
ATOM 653 C CA . GLN A 1 90 ? 9.558 4.127 -4.349 1.00 93.38 90 GLN A CA 1
ATOM 654 C C . GLN A 1 90 ? 10.548 5.259 -4.076 1.00 93.38 90 GLN A C 1
ATOM 656 O O . GLN A 1 90 ? 10.530 6.288 -4.748 1.00 93.38 90 GLN A O 1
ATOM 661 N N . ASP A 1 91 ? 11.440 5.023 -3.118 1.00 94.44 91 ASP A N 1
ATOM 662 C CA . ASP A 1 91 ? 12.682 5.766 -2.919 1.00 94.44 91 ASP A CA 1
ATOM 663 C C . ASP A 1 91 ? 13.744 4.771 -2.437 1.00 94.44 91 ASP A C 1
ATOM 665 O O . ASP A 1 91 ? 13.541 4.066 -1.452 1.00 94.44 91 ASP A O 1
ATOM 669 N N . PHE A 1 92 ? 14.868 4.673 -3.142 1.00 92.94 92 PHE A N 1
ATOM 670 C CA . PHE A 1 92 ? 15.943 3.735 -2.802 1.00 92.94 92 PHE A CA 1
ATOM 671 C C . PHE A 1 92 ? 17.033 4.370 -1.929 1.00 92.94 92 PHE A C 1
ATOM 673 O O . PHE A 1 92 ? 17.937 3.671 -1.469 1.00 92.94 92 PHE A O 1
ATOM 680 N N . ALA A 1 93 ? 16.977 5.683 -1.691 1.00 92.50 93 ALA A N 1
ATOM 681 C CA . ALA A 1 93 ? 17.972 6.388 -0.901 1.00 92.50 93 ALA A CA 1
ATOM 682 C C . ALA A 1 93 ? 17.689 6.228 0.598 1.00 92.50 93 ALA A C 1
ATOM 684 O O . ALA A 1 93 ? 16.746 6.803 1.134 1.00 92.50 93 ALA A O 1
ATOM 685 N N . ASN A 1 94 ? 18.545 5.498 1.314 1.00 91.56 94 ASN A N 1
ATOM 686 C CA . ASN A 1 94 ? 18.429 5.400 2.767 1.00 91.56 94 ASN A CA 1
ATOM 687 C C . ASN A 1 94 ? 18.922 6.692 3.444 1.00 91.56 94 ASN A C 1
ATOM 689 O O . ASN A 1 94 ? 20.113 6.870 3.690 1.00 91.56 94 ASN A O 1
ATOM 693 N N . ASN A 1 95 ? 17.990 7.597 3.722 1.00 94.69 95 ASN A N 1
ATOM 694 C CA . ASN A 1 95 ? 18.237 8.919 4.298 1.00 94.69 95 ASN A CA 1
ATOM 695 C C . ASN A 1 95 ? 17.223 9.261 5.410 1.00 94.69 95 ASN A C 1
ATOM 697 O O . ASN A 1 95 ? 16.332 8.469 5.727 1.00 94.69 95 ASN A O 1
ATOM 701 N N . ALA A 1 96 ? 17.344 10.458 5.990 1.00 96.56 96 ALA A N 1
ATOM 702 C CA . ALA A 1 96 ? 16.460 10.926 7.056 1.00 96.56 96 ALA A CA 1
ATOM 703 C C . ALA A 1 96 ? 14.976 11.003 6.641 1.00 96.56 96 ALA A C 1
ATOM 705 O O . ALA A 1 96 ? 14.113 10.653 7.443 1.00 96.56 96 ALA A O 1
ATOM 706 N N . ASP A 1 97 ? 14.670 11.398 5.399 1.00 96.62 97 ASP A N 1
ATOM 707 C CA . ASP A 1 97 ? 13.284 11.486 4.923 1.00 96.62 97 ASP A CA 1
ATOM 708 C C . ASP A 1 97 ? 12.657 10.077 4.819 1.00 96.62 97 ASP A C 1
ATOM 710 O O . ASP A 1 97 ? 11.558 9.850 5.324 1.00 96.62 97 ASP A O 1
ATOM 714 N N . THR A 1 98 ? 13.369 9.087 4.263 1.00 96.06 98 THR A N 1
ATOM 715 C CA . THR A 1 98 ? 12.879 7.689 4.235 1.00 96.06 98 THR A CA 1
ATOM 716 C C . THR A 1 98 ? 12.790 7.073 5.634 1.00 96.06 98 THR A C 1
ATOM 718 O O . THR A 1 98 ? 11.867 6.312 5.911 1.00 96.06 98 THR A O 1
ATOM 721 N N . ALA A 1 99 ? 13.695 7.426 6.555 1.00 96.19 99 ALA A N 1
ATOM 722 C CA . ALA A 1 99 ? 13.607 6.998 7.950 1.00 96.19 99 ALA A CA 1
ATOM 723 C C . ALA A 1 99 ? 12.352 7.553 8.640 1.00 96.19 99 ALA A C 1
ATOM 725 O O . ALA A 1 99 ? 11.679 6.813 9.359 1.00 96.19 99 ALA A O 1
ATOM 726 N N . ALA A 1 100 ? 12.000 8.814 8.374 1.00 96.50 100 ALA A N 1
ATOM 727 C CA . ALA A 1 100 ? 10.770 9.419 8.873 1.00 96.50 100 ALA A CA 1
ATOM 728 C C . ALA A 1 100 ? 9.522 8.707 8.326 1.00 96.50 100 ALA A C 1
ATOM 730 O O . ALA A 1 100 ? 8.591 8.449 9.087 1.00 96.50 100 ALA A O 1
ATOM 731 N N . VAL A 1 101 ? 9.515 8.322 7.043 1.00 97.69 101 VAL A N 1
ATOM 732 C CA . VAL A 1 101 ? 8.435 7.499 6.466 1.00 97.69 101 VAL A CA 1
ATOM 733 C C . VAL A 1 101 ? 8.291 6.182 7.235 1.00 97.69 101 VAL A C 1
ATOM 735 O O . VAL A 1 101 ? 7.203 5.885 7.726 1.00 97.69 101 VAL A O 1
ATOM 738 N N . ARG A 1 102 ? 9.384 5.430 7.426 1.00 96.69 102 ARG A N 1
ATOM 739 C CA . ARG A 1 102 ? 9.359 4.141 8.145 1.00 96.69 102 ARG A CA 1
ATOM 740 C C . ARG A 1 102 ? 8.829 4.272 9.575 1.00 96.69 102 ARG A C 1
ATOM 742 O O . ARG A 1 102 ? 7.983 3.484 9.984 1.00 96.69 102 ARG A O 1
ATOM 749 N N . GLN A 1 103 ? 9.272 5.293 10.312 1.00 95.75 103 GLN A N 1
ATOM 750 C CA . GLN A 1 103 ? 8.795 5.557 11.675 1.00 95.75 103 GLN A CA 1
ATOM 751 C C . GLN A 1 103 ? 7.286 5.829 11.721 1.00 95.75 103 GLN A C 1
ATOM 753 O O . GLN A 1 103 ? 6.594 5.326 12.606 1.00 95.75 103 GLN A O 1
ATOM 758 N N . LYS A 1 104 ? 6.759 6.599 10.761 1.00 96.31 104 LYS A N 1
ATOM 759 C CA . LYS A 1 104 ? 5.325 6.916 10.690 1.00 96.31 104 LYS A CA 1
ATOM 760 C C . LYS A 1 104 ? 4.483 5.708 10.285 1.00 96.31 104 LYS A C 1
ATOM 762 O O . LYS A 1 104 ? 3.397 5.529 10.827 1.00 96.31 104 LYS A O 1
ATOM 767 N N . ILE A 1 105 ? 4.996 4.859 9.393 1.00 95.94 105 ILE A N 1
ATOM 768 C CA . ILE A 1 105 ? 4.381 3.565 9.067 1.00 95.94 105 ILE A CA 1
ATOM 769 C C . ILE A 1 105 ? 4.265 2.704 10.330 1.00 95.94 105 ILE A C 1
ATOM 771 O O . ILE A 1 105 ? 3.162 2.287 10.682 1.00 95.94 105 ILE A O 1
ATOM 775 N N . ASP A 1 106 ? 5.370 2.508 11.057 1.00 92.81 106 ASP A N 1
ATOM 776 C CA . ASP A 1 106 ? 5.373 1.699 12.281 1.00 92.81 106 ASP A CA 1
ATOM 777 C C . ASP A 1 106 ? 4.402 2.268 13.337 1.00 92.81 106 ASP A C 1
ATOM 779 O O . ASP A 1 106 ? 3.690 1.515 14.006 1.00 92.81 106 ASP A O 1
ATOM 783 N N . MET A 1 107 ? 4.328 3.597 13.473 1.00 93.19 107 MET A N 1
ATOM 784 C CA . MET A 1 107 ? 3.374 4.279 14.354 1.00 93.19 107 MET A CA 1
ATOM 785 C C . MET A 1 107 ? 1.919 3.997 13.953 1.00 93.19 107 MET A C 1
ATOM 787 O O . MET A 1 107 ? 1.130 3.603 14.811 1.00 93.19 107 MET A O 1
ATOM 791 N N . LEU A 1 108 ? 1.560 4.165 12.676 1.00 93.25 108 LEU A N 1
ATOM 792 C CA . LEU A 1 108 ? 0.194 3.952 12.182 1.00 93.25 108 LEU A CA 1
ATOM 793 C C . LEU A 1 108 ? -0.275 2.508 12.394 1.00 93.25 108 LEU A C 1
ATOM 795 O O . LEU A 1 108 ? -1.400 2.267 12.839 1.00 93.25 108 LEU A O 1
ATOM 799 N N . GLN A 1 109 ? 0.619 1.549 12.165 1.00 90.19 109 GLN A N 1
ATO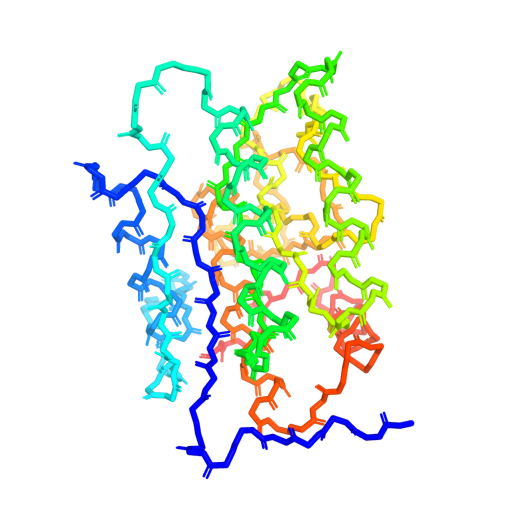M 800 C CA . GLN A 1 109 ? 0.337 0.136 12.390 1.00 90.19 109 GLN A CA 1
ATOM 801 C C . GLN A 1 109 ? 0.166 -0.184 13.879 1.00 90.19 109 GLN A C 1
ATOM 803 O O . GLN A 1 109 ? -0.764 -0.896 14.248 1.00 90.19 109 GLN A O 1
ATOM 808 N N . ARG A 1 110 ? 1.025 0.351 14.756 1.00 89.06 110 ARG A N 1
ATOM 809 C CA . ARG A 1 110 ? 0.994 0.037 16.197 1.00 89.06 110 ARG A CA 1
ATOM 810 C C . ARG A 1 110 ? -0.116 0.756 16.957 1.00 89.06 110 ARG A C 1
ATOM 812 O O . ARG A 1 110 ? -0.722 0.155 17.836 1.00 89.06 110 ARG A O 1
ATOM 819 N N . GLN A 1 111 ? -0.349 2.032 16.660 1.00 91.00 111 GLN A N 1
ATOM 820 C CA . GLN A 1 111 ? -1.304 2.859 17.402 1.00 91.00 111 GLN A CA 1
ATOM 821 C C . GLN A 1 111 ? -2.731 2.699 16.887 1.00 91.00 111 GLN A C 1
ATOM 823 O O . GLN A 1 111 ? -3.662 2.656 17.685 1.00 91.00 111 GLN A O 1
ATOM 828 N N . PHE A 1 112 ? -2.902 2.584 15.568 1.00 89.62 112 PHE A N 1
ATOM 829 C CA . PHE A 1 112 ? -4.225 2.563 14.944 1.00 89.62 112 PHE A CA 1
ATOM 830 C C . PHE A 1 112 ? -4.575 1.208 14.318 1.00 89.62 112 PHE A C 1
ATOM 832 O O . PHE A 1 112 ? -5.707 1.008 13.885 1.00 89.62 112 PHE A O 1
ATOM 839 N N . GLY A 1 113 ? -3.631 0.259 14.261 1.00 89.06 113 GLY A N 1
ATOM 840 C CA . GLY A 1 113 ? -3.868 -1.041 13.632 1.00 89.06 113 GLY A CA 1
ATOM 841 C C . GLY A 1 113 ? -4.123 -0.938 12.129 1.00 89.06 113 GLY A C 1
ATOM 842 O O . GLY A 1 113 ? -4.781 -1.822 11.577 1.00 89.06 113 GLY A O 1
ATOM 843 N N . ILE A 1 114 ? -3.663 0.137 11.478 1.00 91.44 114 ILE A N 1
ATOM 844 C CA . ILE A 1 114 ? -3.907 0.392 10.055 1.00 91.44 114 ILE A CA 1
ATOM 845 C C . ILE A 1 114 ? -2.825 -0.329 9.243 1.00 91.44 114 ILE A C 1
ATOM 847 O O . ILE A 1 114 ? -1.653 0.004 9.400 1.00 91.44 114 ILE A O 1
ATOM 851 N N . PRO A 1 115 ? -3.160 -1.294 8.372 1.00 93.12 115 PRO A N 1
ATOM 852 C CA . PRO A 1 115 ? -2.193 -1.960 7.516 1.00 93.12 115 PRO A CA 1
ATOM 853 C C . PRO A 1 115 ? -1.638 -0.983 6.476 1.00 93.12 115 PRO A C 1
ATOM 855 O O . PRO A 1 115 ? -2.397 -0.246 5.845 1.00 93.12 115 PRO A O 1
ATOM 858 N N . VAL A 1 116 ? -0.322 -1.011 6.267 1.00 95.50 116 VAL A N 1
ATOM 859 C CA . VAL A 1 116 ? 0.350 -0.191 5.251 1.00 95.50 116 VAL A CA 1
ATOM 860 C C . VAL A 1 116 ? 0.936 -1.095 4.178 1.00 95.50 116 VAL A C 1
ATOM 862 O O . VAL A 1 116 ? 1.708 -2.005 4.482 1.00 95.50 116 VAL A O 1
ATOM 865 N N . ILE A 1 117 ? 0.567 -0.827 2.929 1.00 96.62 117 ILE A N 1
ATOM 866 C CA . ILE A 1 117 ? 0.991 -1.552 1.739 1.00 96.62 117 ILE A CA 1
ATOM 867 C C . ILE A 1 117 ? 1.920 -0.638 0.940 1.00 96.62 117 ILE A C 1
ATOM 869 O O . ILE A 1 117 ? 1.547 0.480 0.589 1.00 96.62 117 ILE A O 1
ATOM 873 N N . VAL A 1 118 ? 3.133 -1.102 0.658 1.00 97.00 118 VAL A N 1
ATOM 874 C CA . VAL A 1 118 ? 4.196 -0.342 -0.006 1.00 97.00 118 VAL A CA 1
ATOM 875 C C . VAL A 1 118 ? 4.690 -1.129 -1.211 1.00 97.00 118 VAL A C 1
ATOM 877 O O . VAL A 1 118 ? 5.008 -2.309 -1.092 1.00 97.00 118 VAL A O 1
ATOM 880 N N . ALA A 1 119 ? 4.804 -0.493 -2.373 1.00 96.25 119 ALA A N 1
ATOM 881 C CA . ALA A 1 119 ? 5.425 -1.121 -3.537 1.00 96.25 119 ALA A CA 1
ATOM 882 C C . ALA A 1 119 ? 6.900 -1.473 -3.252 1.00 96.25 119 ALA A C 1
ATOM 884 O O . ALA A 1 119 ? 7.647 -0.642 -2.744 1.00 96.25 119 ALA A O 1
ATOM 885 N N . ALA A 1 120 ? 7.363 -2.676 -3.598 1.00 93.31 120 ALA A N 1
ATOM 886 C CA . ALA A 1 120 ? 8.758 -3.083 -3.372 1.00 93.31 120 ALA A CA 1
ATOM 887 C C . ALA A 1 120 ? 9.761 -2.293 -4.229 1.00 93.31 120 ALA A C 1
ATOM 889 O O . ALA A 1 120 ? 10.918 -2.133 -3.838 1.00 93.31 120 ALA A O 1
ATOM 890 N N . GLY A 1 121 ? 9.300 -1.767 -5.364 1.00 91.94 121 GLY A N 1
ATOM 891 C CA . GLY A 1 121 ? 10.076 -0.984 -6.313 1.00 91.94 121 GLY A CA 1
ATOM 892 C C . GLY A 1 121 ? 10.515 -1.793 -7.534 1.00 91.94 121 GLY A C 1
ATOM 893 O O . GLY A 1 121 ? 10.746 -3.000 -7.463 1.00 91.94 121 GLY A O 1
ATOM 894 N N . ASN A 1 122 ? 10.658 -1.099 -8.661 1.00 89.06 122 ASN A N 1
ATOM 895 C CA . ASN A 1 122 ? 11.128 -1.676 -9.921 1.00 89.06 122 ASN A CA 1
ATOM 896 C C . ASN A 1 122 ? 12.581 -1.235 -10.135 1.00 89.06 122 ASN A C 1
ATOM 898 O O . ASN A 1 122 ? 12.842 -0.132 -10.617 1.00 89.06 122 ASN A O 1
ATOM 902 N N . ASN A 1 123 ? 13.527 -2.056 -9.688 1.00 80.56 123 ASN A N 1
ATOM 903 C CA . ASN A 1 123 ? 14.951 -1.744 -9.691 1.00 80.56 123 ASN A CA 1
ATOM 904 C C . ASN A 1 123 ? 15.765 -3.009 -9.991 1.00 80.56 123 ASN A C 1
ATOM 906 O O . ASN A 1 123 ? 15.823 -3.938 -9.184 1.00 80.56 123 ASN A O 1
ATOM 910 N N . ALA A 1 124 ? 16.424 -3.020 -11.153 1.00 71.44 124 ALA A N 1
ATOM 911 C CA . ALA A 1 124 ? 17.206 -4.155 -11.639 1.00 71.44 124 ALA A CA 1
ATOM 912 C C . ALA A 1 124 ? 18.420 -4.479 -10.750 1.00 71.44 124 ALA A C 1
ATOM 914 O O . ALA A 1 124 ? 18.896 -5.611 -10.742 1.00 71.44 124 ALA A O 1
ATOM 915 N N . GLN A 1 125 ? 18.897 -3.507 -9.971 1.00 79.88 125 GLN A N 1
ATOM 916 C CA . GLN A 1 125 ? 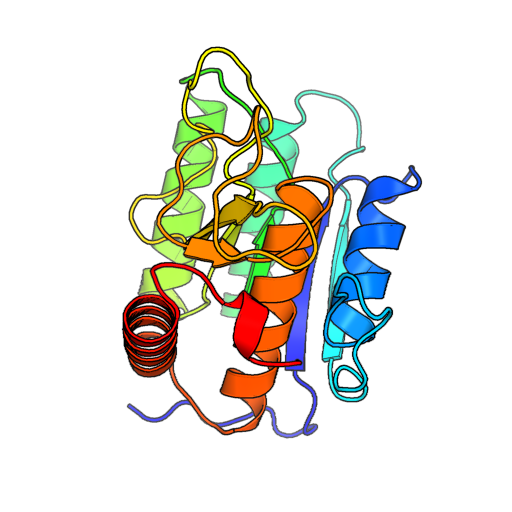20.010 -3.649 -9.039 1.00 79.88 125 GLN A CA 1
ATOM 917 C C . GLN A 1 125 ? 19.595 -4.317 -7.714 1.00 79.88 125 GLN A C 1
ATOM 919 O O . GLN A 1 125 ? 20.447 -4.569 -6.865 1.00 79.88 125 GLN A O 1
ATOM 924 N N . GLY A 1 126 ? 18.300 -4.590 -7.505 1.00 79.25 126 GLY A N 1
ATOM 925 C CA . GLY A 1 126 ? 17.795 -5.313 -6.332 1.00 79.25 126 GLY A CA 1
ATOM 926 C C . GLY A 1 126 ? 17.827 -4.523 -5.019 1.00 79.25 126 GLY A C 1
ATOM 927 O O . GLY A 1 126 ? 17.611 -5.101 -3.952 1.00 79.25 126 GLY A O 1
ATOM 928 N N . VAL A 1 127 ? 18.084 -3.210 -5.069 1.00 84.69 127 VAL A N 1
ATOM 929 C CA . VAL A 1 127 ? 18.060 -2.352 -3.876 1.00 84.69 127 VAL A CA 1
ATOM 930 C C . VAL A 1 127 ? 16.626 -2.235 -3.371 1.00 84.69 127 VAL A C 1
ATOM 932 O O . VAL A 1 127 ? 15.724 -1.861 -4.118 1.00 84.69 127 VAL A O 1
ATOM 935 N N . ARG A 1 128 ? 16.424 -2.543 -2.086 1.00 86.44 128 ARG A N 1
ATOM 936 C CA . ARG A 1 128 ? 15.110 -2.471 -1.441 1.00 86.44 128 ARG A CA 1
ATOM 937 C C . ARG A 1 128 ? 14.591 -1.040 -1.384 1.00 86.44 128 ARG A C 1
ATOM 939 O O . ARG A 1 128 ? 15.354 -0.121 -1.093 1.00 86.44 128 ARG A O 1
ATOM 946 N N . ASN A 1 129 ? 13.290 -0.863 -1.610 1.00 93.12 129 ASN A N 1
ATOM 947 C CA . ASN A 1 129 ? 12.628 0.416 -1.386 1.00 93.12 129 ASN A CA 1
ATOM 948 C C . ASN A 1 129 ? 12.778 0.834 0.084 1.00 93.12 129 ASN A C 1
ATOM 950 O O . ASN A 1 129 ? 12.286 0.163 0.993 1.00 93.12 129 ASN A O 1
ATOM 954 N N . ALA A 1 130 ? 13.457 1.953 0.313 1.00 93.69 130 ALA A N 1
ATOM 955 C CA . ALA A 1 130 ? 13.738 2.487 1.635 1.00 93.69 130 ALA A CA 1
ATOM 956 C C . ALA A 1 130 ? 12.485 3.077 2.304 1.00 93.69 130 ALA A C 1
ATOM 958 O O . ALA A 1 130 ? 12.501 3.317 3.509 1.00 93.69 130 ALA A O 1
ATOM 959 N N . LEU A 1 131 ? 11.379 3.270 1.578 1.00 92.81 131 LEU A N 1
ATOM 960 C CA . LEU A 1 131 ? 10.100 3.669 2.176 1.00 92.81 131 LEU A CA 1
ATOM 961 C C . LEU A 1 131 ? 9.494 2.577 3.072 1.00 92.81 131 LEU A C 1
ATOM 963 O O . LEU A 1 131 ? 8.712 2.890 3.965 1.00 92.81 131 LEU A O 1
ATOM 967 N N . ALA A 1 132 ? 9.838 1.307 2.848 1.00 84.94 132 ALA A N 1
ATOM 968 C CA . ALA A 1 132 ? 9.247 0.184 3.564 1.00 84.94 132 ALA A CA 1
ATOM 969 C C . ALA A 1 132 ? 9.611 0.189 5.061 1.00 84.94 132 ALA A C 1
ATOM 971 O O . ALA A 1 132 ? 10.774 0.018 5.437 1.00 84.94 132 ALA A O 1
ATOM 972 N N . GLY A 1 133 ? 8.603 0.369 5.921 1.00 73.50 133 GLY A N 1
ATOM 973 C CA . GLY A 1 133 ? 8.706 0.106 7.359 1.00 73.50 133 GLY A CA 1
ATOM 974 C C . GLY A 1 133 ? 8.797 -1.394 7.655 1.00 73.50 133 GLY A C 1
ATOM 975 O O . GLY A 1 133 ? 8.436 -2.222 6.820 1.00 73.50 133 GLY A O 1
ATOM 976 N N . SER A 1 134 ? 9.268 -1.756 8.850 1.00 72.31 134 SER A N 1
ATOM 977 C CA . SER A 1 134 ? 9.529 -3.161 9.211 1.00 72.31 134 SER A CA 1
ATOM 978 C C . SER A 1 134 ? 8.271 -4.038 9.232 1.00 72.31 134 SER A C 1
ATOM 980 O O . SER A 1 134 ? 8.347 -5.232 8.950 1.00 72.31 134 SER A O 1
ATOM 982 N N . ALA A 1 135 ? 7.117 -3.442 9.535 1.00 74.00 135 ALA A N 1
ATOM 983 C CA . ALA A 1 135 ? 5.837 -4.134 9.615 1.00 74.00 135 ALA A CA 1
ATOM 984 C C . ALA A 1 135 ? 4.962 -3.967 8.358 1.00 74.00 135 ALA A C 1
ATOM 986 O O . ALA A 1 135 ? 3.860 -4.520 8.312 1.00 74.00 135 ALA A O 1
ATOM 987 N N . ALA A 1 136 ? 5.416 -3.224 7.344 1.00 87.88 136 ALA A N 1
ATOM 988 C CA . ALA A 1 136 ? 4.646 -2.991 6.125 1.00 87.88 136 ALA A CA 1
ATOM 989 C C . ALA A 1 136 ? 4.500 -4.263 5.272 1.00 87.88 136 ALA A C 1
ATOM 991 O O . ALA A 1 136 ? 5.375 -5.134 5.254 1.00 87.88 136 ALA A O 1
ATOM 992 N N . PHE A 1 137 ? 3.420 -4.326 4.494 1.00 91.75 137 PHE A N 1
ATOM 993 C CA . PHE A 1 137 ? 3.327 -5.239 3.360 1.00 91.75 137 PHE A CA 1
ATOM 994 C C . PHE A 1 137 ? 4.104 -4.634 2.191 1.00 91.75 137 PHE A C 1
ATOM 996 O O . PHE A 1 137 ? 3.663 -3.672 1.573 1.00 91.75 137 PHE A O 1
ATOM 1003 N N . VAL A 1 138 ? 5.288 -5.168 1.922 1.00 93.00 138 VAL A N 1
ATOM 1004 C CA . VAL A 1 138 ? 6.185 -4.759 0.843 1.00 93.00 138 VAL A CA 1
ATOM 1005 C C . VAL A 1 138 ? 5.928 -5.654 -0.358 1.00 93.00 138 VAL A C 1
ATOM 1007 O O . VAL A 1 138 ? 6.247 -6.843 -0.323 1.00 93.00 138 VAL A O 1
ATOM 1010 N N . VAL A 1 139 ? 5.348 -5.078 -1.406 1.00 93.06 139 VAL A N 1
ATOM 1011 C CA . VAL A 1 139 ? 4.735 -5.838 -2.493 1.00 93.06 139 VAL A CA 1
ATOM 1012 C C . VAL A 1 139 ? 5.618 -5.866 -3.731 1.00 93.06 139 VAL A C 1
ATOM 1014 O O . VAL A 1 139 ? 5.795 -4.852 -4.410 1.00 93.06 139 VAL A O 1
ATOM 1017 N N . GLU A 1 140 ? 6.172 -7.035 -4.023 1.00 92.75 140 GLU A N 1
ATOM 1018 C CA . GLU A 1 140 ? 6.811 -7.339 -5.302 1.00 92.75 140 GLU A CA 1
ATOM 1019 C C . GLU A 1 140 ? 5.767 -7.740 -6.349 1.00 92.75 140 GLU A C 1
ATOM 1021 O O . GLU A 1 140 ? 4.679 -8.198 -5.995 1.00 92.75 140 GLU A O 1
ATOM 1026 N N . ASN A 1 141 ? 6.085 -7.569 -7.636 1.00 91.19 141 ASN A N 1
ATOM 1027 C CA . ASN A 1 141 ? 5.186 -7.987 -8.706 1.00 91.19 141 ASN A CA 1
ATOM 1028 C C . ASN A 1 141 ? 5.591 -9.328 -9.318 1.00 91.19 141 ASN A C 1
ATOM 1030 O O . ASN A 1 141 ? 6.777 -9.657 -9.439 1.00 91.19 141 ASN A O 1
ATOM 1034 N N . SER A 1 142 ? 4.587 -10.102 -9.709 1.00 88.31 142 SER A N 1
ATOM 1035 C CA . SER A 1 142 ? 4.751 -11.341 -10.457 1.00 88.31 142 SER A CA 1
ATOM 1036 C C . SER A 1 142 ? 4.611 -11.138 -11.967 1.00 88.31 142 SER A C 1
ATOM 1038 O O . SER A 1 142 ? 4.158 -10.097 -12.450 1.00 88.31 142 SER A O 1
ATOM 1040 N N . VAL A 1 143 ? 5.073 -12.129 -12.729 1.00 83.06 143 VAL A N 1
ATOM 1041 C CA . VAL A 1 143 ? 4.851 -12.209 -14.176 1.00 83.06 143 VAL A CA 1
ATOM 1042 C C . VAL A 1 143 ? 3.352 -12.416 -14.426 1.00 83.06 143 VAL A C 1
ATOM 1044 O O . VAL A 1 143 ? 2.780 -13.295 -13.787 1.00 83.06 143 VAL A O 1
ATOM 1047 N N . PRO A 1 144 ? 2.723 -11.688 -15.368 1.00 80.19 144 PRO A N 1
ATOM 1048 C CA . PRO A 1 144 ? 1.305 -11.866 -15.660 1.00 80.19 144 PRO A CA 1
ATOM 1049 C C . PRO A 1 144 ? 0.924 -13.337 -15.891 1.00 80.19 144 PRO A C 1
ATOM 1051 O O . PRO A 1 144 ? 1.567 -14.026 -16.689 1.00 80.19 144 PRO A O 1
ATOM 1054 N N . GLY A 1 145 ? -0.096 -13.819 -15.178 1.00 74.94 145 GLY A N 1
ATOM 1055 C CA . GLY A 1 145 ? -0.561 -15.211 -15.217 1.00 74.94 145 GLY A CA 1
ATOM 1056 C C . GLY A 1 145 ? 0.390 -16.257 -14.613 1.00 74.94 145 GLY A C 1
ATOM 1057 O O . GLY A 1 145 ? 0.272 -17.439 -14.936 1.00 74.94 145 GLY A O 1
ATOM 1058 N N . SER A 1 146 ? 1.359 -15.865 -13.781 1.00 79.56 146 SER A N 1
ATOM 1059 C CA . SER A 1 146 ? 2.332 -16.783 -13.176 1.00 79.56 146 SER A CA 1
ATOM 1060 C C . SER A 1 146 ? 2.752 -16.331 -11.777 1.00 79.56 146 SER A C 1
ATOM 1062 O O . SER A 1 146 ? 3.062 -15.167 -11.576 1.00 79.56 146 SER A O 1
ATOM 1064 N N . ASN A 1 147 ? 2.975 -17.272 -10.857 1.00 78.88 147 ASN A N 1
ATOM 1065 C CA . ASN A 1 147 ? 3.394 -16.958 -9.480 1.00 78.88 147 ASN A CA 1
ATOM 1066 C C . ASN A 1 147 ? 4.895 -16.594 -9.357 1.00 78.88 147 ASN A C 1
ATOM 1068 O O . ASN A 1 147 ? 5.391 -16.293 -8.264 1.00 78.88 147 ASN A O 1
ATOM 1072 N N . ASN A 1 148 ? 5.643 -16.626 -10.468 1.00 83.38 148 ASN A N 1
ATOM 1073 C CA . ASN A 1 148 ? 7.048 -16.220 -10.519 1.00 83.38 148 ASN A CA 1
ATOM 1074 C C . ASN A 1 148 ? 7.193 -14.704 -10.392 1.00 83.38 148 ASN A C 1
ATOM 1076 O O . ASN A 1 148 ? 6.494 -13.948 -11.064 1.00 83.38 148 ASN A O 1
ATOM 1080 N N . ARG A 1 149 ? 8.175 -14.251 -9.608 1.00 84.88 149 ARG A N 1
ATOM 1081 C CA . ARG A 1 149 ? 8.533 -12.830 -9.524 1.00 84.88 149 ARG A CA 1
ATOM 1082 C C . ARG A 1 149 ? 8.959 -12.287 -10.894 1.00 84.88 149 ARG A C 1
ATOM 1084 O O . ARG A 1 149 ? 9.757 -12.916 -11.591 1.00 84.88 149 ARG A O 1
ATOM 1091 N N . ALA A 1 150 ? 8.480 -11.096 -11.245 1.00 85.94 150 ALA A N 1
ATOM 1092 C CA . ALA A 1 150 ? 8.844 -10.416 -12.480 1.00 85.94 150 ALA A CA 1
ATOM 1093 C C . ALA A 1 150 ? 10.321 -9.987 -12.495 1.00 85.94 150 ALA A C 1
ATOM 1095 O O . ALA A 1 150 ? 10.904 -9.597 -11.477 1.00 85.94 150 ALA A O 1
ATOM 1096 N N . ALA A 1 151 ? 10.929 -10.017 -13.683 1.00 82.56 151 ALA A N 1
ATOM 1097 C CA . ALA A 1 151 ? 12.269 -9.481 -13.888 1.00 82.56 151 ALA A CA 1
ATOM 1098 C C . ALA A 1 151 ? 12.276 -7.964 -13.621 1.00 82.56 151 ALA A C 1
ATOM 1100 O O . ALA A 1 151 ? 11.459 -7.229 -14.169 1.00 82.56 151 ALA A O 1
ATOM 1101 N N . GLY A 1 152 ? 13.193 -7.496 -12.769 1.00 80.56 152 GLY A N 1
ATOM 1102 C CA . GLY A 1 152 ? 13.269 -6.088 -12.357 1.00 80.56 152 GLY A CA 1
ATOM 1103 C C . GLY A 1 152 ? 12.421 -5.727 -11.131 1.00 80.56 152 GLY A C 1
ATOM 1104 O O . GLY A 1 152 ? 12.568 -4.616 -10.622 1.00 80.56 152 GLY A O 1
ATOM 1105 N N . SER A 1 153 ? 11.607 -6.651 -10.608 1.00 84.94 153 SER A N 1
ATOM 1106 C CA . SER A 1 153 ? 10.976 -6.482 -9.298 1.00 84.94 153 SER A CA 1
ATOM 1107 C C . SER A 1 153 ? 12.006 -6.639 -8.187 1.00 84.94 153 SER A C 1
ATOM 1109 O O . SER A 1 153 ? 12.735 -7.634 -8.118 1.00 84.94 153 SER A O 1
ATOM 1111 N N . VAL A 1 154 ? 12.009 -5.691 -7.261 1.00 85.56 154 VAL A N 1
ATOM 1112 C CA . VAL A 1 154 ? 12.725 -5.815 -5.991 1.00 85.56 154 VAL A CA 1
ATOM 1113 C C . VAL A 1 154 ? 12.014 -6.824 -5.092 1.00 85.56 154 VAL A C 1
ATOM 1115 O O . VAL A 1 154 ? 10.799 -6.977 -5.175 1.00 85.56 154 VAL A O 1
ATOM 1118 N N . GLY A 1 155 ? 12.784 -7.505 -4.237 1.00 83.25 155 GLY A N 1
ATOM 1119 C CA . GLY A 1 155 ? 12.268 -8.478 -3.277 1.00 83.25 155 GLY A CA 1
ATOM 1120 C C . GLY A 1 155 ? 11.347 -7.861 -2.215 1.00 83.25 155 GLY A C 1
ATOM 1121 O O . GLY A 1 155 ? 11.772 -6.950 -1.499 1.00 83.25 155 GLY A O 1
ATOM 1122 N N . GLY A 1 156 ? 10.133 -8.394 -2.086 1.00 83.19 156 GLY A N 1
ATOM 1123 C CA . GLY A 1 156 ? 9.126 -8.029 -1.082 1.00 83.19 156 GLY A CA 1
ATOM 1124 C C . GLY A 1 156 ? 8.851 -9.141 -0.061 1.00 83.19 156 GLY A C 1
ATOM 1125 O O . GLY A 1 156 ? 9.466 -10.206 -0.102 1.00 83.19 156 GLY A O 1
ATOM 1126 N N . ASN A 1 157 ? 7.933 -8.889 0.876 1.00 86.38 157 ASN A N 1
ATOM 1127 C CA . ASN A 1 157 ? 7.358 -9.925 1.750 1.00 86.38 157 ASN A CA 1
ATOM 1128 C C . ASN A 1 157 ? 5.959 -10.367 1.289 1.00 86.38 157 ASN A C 1
ATOM 1130 O O . ASN A 1 157 ? 5.411 -11.300 1.868 1.00 86.38 157 ASN A O 1
ATOM 1134 N N . VAL A 1 158 ? 5.410 -9.713 0.259 1.00 89.00 158 VAL A N 1
ATOM 1135 C CA . VAL A 1 158 ? 4.182 -10.101 -0.434 1.00 89.00 158 VAL A CA 1
ATOM 1136 C C . VAL A 1 158 ? 4.411 -10.052 -1.937 1.00 89.00 158 VAL A C 1
ATOM 1138 O O . VAL A 1 158 ? 5.033 -9.108 -2.415 1.00 89.00 158 VAL A O 1
ATOM 1141 N N . ARG A 1 159 ? 3.902 -11.031 -2.688 1.00 90.12 159 ARG A N 1
ATOM 1142 C CA . ARG A 1 159 ? 3.892 -11.002 -4.158 1.00 90.12 159 ARG A CA 1
ATOM 1143 C C . ARG A 1 159 ? 2.457 -10.986 -4.663 1.00 90.12 159 ARG A C 1
ATOM 1145 O O . ARG A 1 159 ? 1.614 -11.710 -4.139 1.00 90.12 159 ARG A O 1
ATOM 1152 N N . ALA A 1 160 ? 2.200 -10.142 -5.652 1.00 88.69 160 ALA A N 1
ATOM 1153 C CA . ALA A 1 160 ? 0.922 -10.079 -6.343 1.00 88.69 160 ALA A CA 1
ATOM 1154 C C . ALA A 1 160 ? 1.114 -9.667 -7.807 1.00 88.69 160 ALA A C 1
ATOM 1156 O O . ALA A 1 160 ? 2.136 -9.086 -8.180 1.00 88.69 160 ALA A O 1
ATOM 1157 N N . GLU A 1 161 ? 0.104 -9.927 -8.622 1.00 86.69 161 GLU A N 1
ATOM 1158 C CA . GLU A 1 161 ? 0.137 -9.648 -10.044 1.00 86.69 161 GLU A CA 1
ATOM 1159 C C . GLU A 1 161 ? 0.154 -8.146 -10.302 1.00 86.69 161 GLU A C 1
ATOM 1161 O O . GLU A 1 161 ? -0.458 -7.351 -9.589 1.00 86.69 161 GLU A O 1
ATOM 1166 N N . GLY A 1 162 ? 0.884 -7.741 -11.334 1.00 85.38 162 GLY A N 1
ATOM 1167 C CA . GLY A 1 162 ? 0.938 -6.364 -11.791 1.00 85.38 162 GLY A CA 1
ATOM 1168 C C . GLY A 1 162 ? 2.066 -6.172 -12.791 1.00 85.38 162 GLY A C 1
ATOM 1169 O O . GLY A 1 162 ? 3.119 -6.801 -12.693 1.00 85.38 162 GLY A O 1
ATOM 1170 N N . GLN A 1 163 ? 1.887 -5.252 -13.736 1.00 85.69 163 GLN A N 1
ATOM 1171 C CA . GLN A 1 163 ? 2.959 -4.878 -14.661 1.00 85.69 163 GLN A CA 1
ATOM 1172 C C . GLN A 1 163 ? 4.157 -4.270 -13.913 1.00 85.69 163 GLN A C 1
ATOM 1174 O O . GLN A 1 163 ? 5.304 -4.442 -14.320 1.00 85.69 163 GLN A O 1
ATOM 1179 N N . PHE A 1 164 ? 3.878 -3.583 -12.803 1.00 90.94 164 PHE A N 1
ATOM 1180 C CA . PHE A 1 164 ? 4.853 -2.960 -11.914 1.00 90.94 164 PHE A CA 1
ATOM 1181 C C . PHE A 1 164 ? 4.476 -3.214 -10.456 1.00 90.94 164 PHE A C 1
ATOM 1183 O O . PHE A 1 164 ? 3.305 -3.434 -10.136 1.00 90.94 164 PHE A O 1
ATOM 1190 N N . THR A 1 165 ? 5.442 -3.070 -9.546 1.00 93.31 165 THR A N 1
ATOM 1191 C CA . THR A 1 165 ? 5.194 -3.194 -8.097 1.00 93.31 165 THR A CA 1
ATOM 1192 C C . THR A 1 165 ? 4.132 -2.230 -7.556 1.00 93.31 165 THR A C 1
ATOM 1194 O O . THR A 1 165 ? 3.531 -2.514 -6.527 1.00 93.31 165 THR A O 1
ATOM 1197 N N . SER A 1 166 ? 3.880 -1.091 -8.216 1.00 95.19 166 SER A N 1
ATOM 1198 C CA . SER A 1 166 ? 2.805 -0.161 -7.837 1.00 95.19 166 SER A CA 1
ATOM 1199 C C . SER A 1 166 ? 1.413 -0.763 -8.063 1.00 95.19 166 SER A C 1
ATOM 1201 O O . SER A 1 166 ? 0.565 -0.707 -7.179 1.00 95.19 166 SER A O 1
ATOM 1203 N N . GLN A 1 167 ? 1.194 -1.424 -9.201 1.00 93.56 167 GLN A N 1
ATOM 1204 C CA . GLN A 1 167 ? -0.064 -2.123 -9.489 1.00 93.56 167 GLN A CA 1
ATOM 1205 C C . GLN A 1 167 ? -0.253 -3.334 -8.571 1.00 93.56 167 GLN A C 1
ATOM 1207 O O . GLN A 1 167 ? -1.337 -3.524 -8.027 1.00 93.56 167 GLN A O 1
ATOM 1212 N N . ALA A 1 168 ? 0.817 -4.093 -8.321 1.00 92.56 168 ALA A N 1
ATOM 1213 C CA . ALA A 1 168 ? 0.781 -5.197 -7.367 1.00 92.56 168 ALA A CA 1
ATOM 1214 C C . ALA A 1 168 ? 0.420 -4.706 -5.954 1.00 92.56 168 ALA A C 1
ATOM 1216 O O . ALA A 1 168 ? -0.448 -5.277 -5.296 1.00 92.56 168 ALA A O 1
ATOM 1217 N N . ALA A 1 169 ? 1.009 -3.593 -5.501 1.00 94.94 169 ALA A N 1
ATOM 1218 C CA . ALA A 1 169 ? 0.643 -2.972 -4.229 1.00 94.94 169 ALA A CA 1
ATOM 1219 C C . ALA A 1 169 ? -0.834 -2.544 -4.189 1.00 94.94 169 ALA A C 1
ATOM 1221 O O . ALA A 1 169 ? -1.498 -2.721 -3.165 1.00 94.94 169 ALA A O 1
ATOM 1222 N N . ALA A 1 170 ? -1.369 -2.011 -5.290 1.00 94.69 170 ALA A N 1
ATOM 1223 C CA . ALA A 1 170 ? -2.789 -1.688 -5.412 1.00 94.69 170 ALA A CA 1
ATOM 1224 C C . ALA A 1 170 ? -3.679 -2.939 -5.285 1.00 94.69 170 ALA A C 1
ATOM 1226 O O . ALA A 1 170 ? -4.631 -2.918 -4.513 1.00 94.69 170 ALA A O 1
ATOM 1227 N N . ASN A 1 171 ? -3.318 -4.050 -5.933 1.00 92.00 171 ASN A N 1
ATOM 1228 C CA . ASN A 1 171 ? -4.037 -5.326 -5.827 1.00 92.00 171 ASN A CA 1
ATOM 1229 C C . ASN A 1 171 ? -4.053 -5.881 -4.400 1.00 92.00 171 ASN A C 1
ATOM 1231 O O . ASN A 1 171 ? -5.110 -6.224 -3.871 1.00 92.00 171 ASN A O 1
ATOM 1235 N N . VAL A 1 172 ? -2.898 -5.886 -3.727 1.00 92.62 172 VAL A N 1
ATOM 1236 C CA . VAL A 1 172 ? -2.823 -6.276 -2.309 1.00 92.62 172 VAL A CA 1
ATOM 1237 C C . VAL A 1 172 ? -3.678 -5.354 -1.445 1.00 92.62 172 VAL A C 1
ATOM 1239 O O . VAL A 1 172 ? -4.332 -5.812 -0.513 1.00 92.62 172 VAL A O 1
ATOM 1242 N N . THR A 1 173 ? -3.720 -4.059 -1.762 1.00 95.00 173 THR A N 1
ATOM 1243 C CA . THR A 1 173 ? -4.575 -3.108 -1.040 1.00 95.00 173 THR A CA 1
ATOM 1244 C C . THR A 1 173 ? -6.052 -3.445 -1.209 1.00 95.00 173 THR A C 1
ATOM 1246 O O . THR A 1 173 ? -6.772 -3.444 -0.213 1.00 95.00 173 THR A O 1
ATOM 1249 N N . SER A 1 174 ? -6.501 -3.787 -2.419 1.00 91.88 174 SER A N 1
ATOM 1250 C CA . SER A 1 174 ? -7.876 -4.237 -2.661 1.00 91.88 174 SER A CA 1
ATOM 1251 C C . SER A 1 174 ? -8.214 -5.491 -1.858 1.00 91.88 174 SER A C 1
ATOM 1253 O O . SER A 1 174 ? -9.264 -5.552 -1.224 1.00 91.88 174 SER A O 1
ATOM 1255 N N . ARG A 1 175 ? -7.294 -6.460 -1.786 1.00 88.69 175 ARG A N 1
ATOM 1256 C CA . ARG A 1 175 ? -7.487 -7.667 -0.972 1.00 88.69 175 ARG A CA 1
ATOM 1257 C C . ARG A 1 175 ? -7.572 -7.357 0.521 1.00 88.69 175 ARG A C 1
ATOM 1259 O O . ARG A 1 175 ? -8.446 -7.871 1.213 1.00 88.69 175 ARG A O 1
ATOM 1266 N N . VAL A 1 176 ? -6.690 -6.493 1.025 1.00 91.44 176 VAL A N 1
ATOM 1267 C CA . VAL A 1 176 ? -6.736 -6.024 2.420 1.00 91.44 176 VAL A CA 1
ATOM 1268 C C . VAL A 1 176 ? -8.062 -5.317 2.706 1.00 91.44 176 VAL A C 1
ATOM 1270 O O . VAL A 1 176 ? -8.650 -5.549 3.759 1.00 91.44 176 VAL A O 1
ATOM 1273 N N . ALA A 1 177 ? -8.551 -4.499 1.772 1.00 89.44 177 ALA A N 1
ATOM 1274 C CA . ALA A 1 177 ? -9.841 -3.829 1.874 1.00 89.44 177 ALA A CA 1
ATOM 1275 C C . ALA A 1 177 ? -11.006 -4.832 1.958 1.00 89.44 177 ALA A C 1
ATOM 1277 O O . ALA A 1 177 ? -11.790 -4.762 2.897 1.00 89.44 177 ALA A O 1
ATOM 1278 N N . GLN A 1 178 ? -11.062 -5.833 1.076 1.00 86.06 178 GLN A N 1
ATOM 1279 C CA . GLN A 1 178 ? -12.068 -6.905 1.140 1.00 86.06 178 GLN A CA 1
ATOM 1280 C C . GLN A 1 178 ? -12.026 -7.661 2.482 1.00 86.06 178 GLN A C 1
ATOM 1282 O O . GLN A 1 178 ? -13.057 -7.931 3.096 1.00 86.06 178 GLN A O 1
ATOM 1287 N N . LEU A 1 179 ? -10.828 -7.989 2.981 1.00 87.38 179 LEU A N 1
ATOM 1288 C CA . LEU A 1 179 ? -10.671 -8.658 4.278 1.00 87.38 179 LEU A CA 1
ATOM 1289 C C . LEU A 1 179 ? -11.170 -7.787 5.435 1.00 87.38 179 LEU A C 1
ATOM 1291 O O . LEU A 1 179 ? -11.771 -8.299 6.381 1.00 87.38 179 LEU A O 1
ATOM 1295 N N . ARG A 1 180 ? -10.965 -6.469 5.348 1.00 86.56 180 ARG A N 1
ATOM 1296 C CA . ARG A 1 180 ? -11.537 -5.513 6.297 1.00 86.56 180 ARG A CA 1
ATOM 1297 C C . ARG A 1 180 ? -13.057 -5.532 6.247 1.00 86.56 180 ARG A C 1
ATOM 1299 O O . ARG A 1 180 ? -13.655 -5.665 7.303 1.00 86.56 180 ARG A O 1
ATOM 1306 N N . GLU A 1 181 ? -13.687 -5.526 5.075 1.00 82.56 181 GLU A N 1
ATOM 1307 C CA . GLU A 1 181 ? -15.158 -5.636 4.958 1.00 82.56 181 GLU A CA 1
ATOM 1308 C C . GLU A 1 181 ? -15.708 -6.891 5.637 1.00 82.56 181 GLU A C 1
ATOM 1310 O O . GLU A 1 181 ? -16.756 -6.847 6.278 1.00 82.56 181 GLU A O 1
ATOM 1315 N N . MET A 1 182 ? -14.960 -7.994 5.576 1.00 83.19 182 MET A N 1
ATOM 1316 C CA . MET A 1 182 ? -15.309 -9.254 6.237 1.00 83.19 182 MET A CA 1
ATOM 1317 C C . MET A 1 182 ? -15.046 -9.265 7.756 1.00 83.19 182 MET A C 1
ATOM 1319 O O . MET A 1 182 ? -15.282 -10.277 8.415 1.00 83.19 182 MET A O 1
ATOM 1323 N N . GLY A 1 183 ? -14.562 -8.165 8.340 1.00 84.19 183 GLY A N 1
ATOM 1324 C CA . GLY A 1 183 ? -14.356 -8.025 9.783 1.00 84.19 183 GLY A CA 1
ATOM 1325 C C . GLY A 1 183 ? -12.968 -8.423 10.288 1.00 84.19 183 GLY A C 1
ATOM 1326 O O . GLY A 1 183 ? -12.753 -8.473 11.503 1.00 84.19 183 GLY A O 1
ATOM 1327 N N . TYR A 1 184 ? -12.015 -8.709 9.396 1.00 86.88 184 TYR A N 1
ATOM 1328 C CA . TYR A 1 184 ? -10.681 -9.145 9.803 1.00 86.88 184 TYR A CA 1
ATOM 1329 C C . TYR A 1 184 ? -9.887 -7.974 10.393 1.00 86.88 184 TYR A C 1
ATOM 1331 O O . TYR A 1 184 ? -9.784 -6.888 9.820 1.00 86.88 184 TYR A O 1
ATOM 1339 N N . ASN A 1 185 ? -9.276 -8.200 11.555 1.00 85.38 185 ASN A N 1
ATOM 1340 C CA . ASN A 1 185 ? -8.322 -7.257 12.128 1.00 85.38 185 ASN A CA 1
ATOM 1341 C C . ASN A 1 185 ? -6.931 -7.404 11.485 1.00 85.38 185 ASN A C 1
ATOM 1343 O O . ASN A 1 185 ? -6.655 -8.364 10.770 1.00 85.38 185 ASN A O 1
ATOM 1347 N N . PHE A 1 186 ? -6.024 -6.471 11.783 1.00 84.81 186 PHE A N 1
ATOM 1348 C CA . PHE A 1 186 ? -4.687 -6.445 11.184 1.00 84.81 186 PHE A CA 1
ATOM 1349 C C . PHE A 1 186 ? -3.901 -7.757 11.342 1.00 84.81 186 PHE A C 1
ATOM 1351 O O . PHE A 1 186 ? -3.343 -8.241 10.363 1.00 84.81 186 PHE A O 1
ATOM 1358 N N . ALA A 1 187 ? -3.893 -8.362 12.533 1.00 85.50 187 ALA A N 1
ATOM 1359 C CA . ALA A 1 187 ? -3.167 -9.610 12.770 1.00 85.50 187 ALA A CA 1
ATOM 1360 C C . ALA A 1 187 ? -3.770 -10.779 11.976 1.00 85.50 187 ALA A C 1
ATOM 1362 O O . ALA A 1 187 ? -3.040 -11.596 11.417 1.00 85.50 187 ALA A O 1
ATOM 1363 N N . GLN A 1 188 ? -5.102 -10.830 11.873 1.00 88.75 188 GLN A N 1
ATOM 1364 C CA . GLN A 1 188 ? -5.786 -11.838 11.061 1.00 88.75 188 GLN A CA 1
ATOM 1365 C C . GLN A 1 188 ? -5.500 -11.640 9.569 1.00 88.75 188 GLN A C 1
ATOM 1367 O O . GLN A 1 188 ? -5.264 -12.621 8.877 1.00 88.75 188 GLN A O 1
ATOM 1372 N N . ILE A 1 189 ? -5.452 -10.394 9.083 1.00 87.50 189 ILE A N 1
ATOM 1373 C CA . ILE A 1 189 ? -5.069 -10.074 7.698 1.00 87.50 189 ILE A CA 1
ATOM 1374 C C . ILE A 1 189 ? -3.628 -10.510 7.426 1.00 87.50 189 ILE A C 1
ATOM 1376 O O . ILE A 1 189 ? -3.373 -11.164 6.421 1.00 87.50 189 ILE A O 1
ATOM 1380 N N . GLN A 1 190 ? -2.687 -10.204 8.326 1.00 85.19 190 GLN A N 1
ATOM 1381 C CA . GLN A 1 190 ? -1.293 -10.643 8.189 1.00 85.19 190 GLN A CA 1
ATOM 1382 C C . GLN A 1 190 ? -1.186 -12.168 8.088 1.00 85.19 190 GLN A C 1
ATOM 1384 O O . GLN A 1 190 ? -0.502 -12.679 7.203 1.00 85.19 190 GLN A O 1
ATOM 1389 N N . GLN A 1 191 ? -1.880 -12.891 8.969 1.00 86.12 191 GLN A N 1
ATOM 1390 C CA . GLN A 1 191 ? -1.893 -14.351 8.950 1.00 86.12 191 GLN A CA 1
ATOM 1391 C C . GLN A 1 191 ? -2.545 -14.897 7.676 1.00 86.12 191 GLN A C 1
ATOM 1393 O O . GLN A 1 191 ? -2.029 -15.834 7.074 1.00 86.12 191 GLN A O 1
ATOM 1398 N N . PHE A 1 192 ? -3.660 -14.304 7.259 1.00 85.00 192 PHE A N 1
ATOM 1399 C CA . PHE A 1 192 ? -4.401 -14.722 6.081 1.00 85.00 192 PHE A CA 1
ATOM 1400 C C . PHE A 1 192 ? -3.559 -14.571 4.811 1.00 85.00 192 PHE A C 1
ATOM 1402 O O . PHE A 1 192 ? -3.342 -15.558 4.116 1.00 85.00 192 PHE A O 1
ATOM 1409 N N . LEU A 1 193 ? -2.975 -13.389 4.584 1.00 84.12 193 LEU A N 1
ATOM 1410 C CA . LEU A 1 193 ? -2.088 -13.157 3.442 1.00 84.12 193 LEU A CA 1
ATOM 1411 C C . LEU A 1 193 ? -0.864 -14.083 3.482 1.00 84.12 193 LEU A C 1
ATOM 1413 O O . LEU A 1 193 ? -0.466 -14.614 2.451 1.00 84.12 193 LEU A O 1
ATOM 1417 N N . SER A 1 194 ? -0.283 -14.330 4.662 1.00 81.81 194 SER A N 1
ATOM 1418 C CA . SER A 1 194 ? 0.839 -15.270 4.800 1.00 81.81 194 SER A CA 1
ATOM 1419 C C . SER A 1 194 ? 0.462 -16.702 4.412 1.00 81.81 194 SER A C 1
ATOM 1421 O O . SER A 1 194 ? 1.260 -17.388 3.774 1.00 81.81 194 SER A O 1
ATOM 1423 N N . ASN A 1 195 ? -0.726 -17.164 4.807 1.00 81.31 195 ASN A N 1
ATOM 1424 C CA . ASN A 1 195 ? -1.207 -18.507 4.492 1.00 81.31 195 ASN A CA 1
ATOM 1425 C C . ASN A 1 195 ? -1.546 -18.649 3.005 1.00 81.31 195 ASN A C 1
ATOM 1427 O O . ASN A 1 195 ? -1.183 -19.654 2.399 1.00 81.31 195 ASN A O 1
ATOM 1431 N N . GLU A 1 196 ? -2.202 -17.644 2.417 1.00 77.25 196 GLU A N 1
ATOM 1432 C CA . GLU A 1 196 ? -2.539 -17.633 0.990 1.00 77.25 196 GLU A CA 1
ATOM 1433 C C . GLU A 1 196 ? -1.281 -17.656 0.128 1.00 77.25 196 GLU A C 1
ATOM 1435 O O . GLU A 1 196 ? -1.144 -18.516 -0.737 1.00 77.25 196 GLU A O 1
ATOM 1440 N N . MET A 1 197 ? -0.305 -16.796 0.431 1.00 78.44 197 MET A N 1
ATOM 1441 C CA . MET A 1 197 ? 0.970 -16.817 -0.280 1.00 78.44 197 MET A CA 1
ATOM 1442 C C . MET A 1 197 ? 1.657 -18.176 -0.177 1.00 78.44 197 MET A C 1
ATOM 1444 O O . MET A 1 197 ? 2.209 -18.643 -1.163 1.00 78.44 197 MET A O 1
ATOM 1448 N N . PHE A 1 198 ? 1.636 -18.835 0.985 1.00 72.56 198 PHE A N 1
ATOM 1449 C CA . PHE A 1 198 ? 2.225 -20.169 1.114 1.00 72.56 198 PHE A CA 1
ATOM 1450 C C . PHE A 1 198 ? 1.509 -21.210 0.238 1.00 72.56 198 PHE A C 1
ATOM 1452 O O . PHE A 1 198 ? 2.174 -22.022 -0.405 1.00 72.56 198 PHE A O 1
ATOM 1459 N N . ALA A 1 199 ? 0.175 -21.168 0.185 1.00 65.44 199 ALA A N 1
ATOM 1460 C CA . ALA A 1 199 ? -0.629 -22.074 -0.635 1.00 65.44 199 ALA A CA 1
ATOM 1461 C C . ALA A 1 199 ? -0.386 -21.883 -2.145 1.00 65.44 199 ALA A C 1
ATOM 1463 O O . ALA A 1 199 ? -0.391 -22.852 -2.898 1.00 65.44 199 ALA A O 1
ATOM 1464 N N . GLU A 1 200 ? -0.095 -20.654 -2.565 1.00 66.81 200 GLU A N 1
ATOM 1465 C CA . GLU A 1 200 ? 0.040 -20.237 -3.966 1.00 66.81 200 GLU A CA 1
ATOM 1466 C C . GLU A 1 200 ? 1.512 -20.081 -4.413 1.00 66.81 200 GLU A C 1
ATOM 1468 O O . GLU A 1 200 ? 1.853 -19.284 -5.290 1.00 66.81 200 GLU A O 1
ATOM 1473 N N . GLY A 1 201 ? 2.451 -20.815 -3.805 1.00 62.62 201 GLY A N 1
ATOM 1474 C CA . GLY A 1 201 ? 3.863 -20.798 -4.233 1.00 62.62 201 GLY A CA 1
ATOM 1475 C C . GLY A 1 201 ? 4.574 -19.449 -4.025 1.00 62.62 201 GLY A C 1
ATOM 1476 O O . GLY A 1 201 ? 5.559 -19.127 -4.694 1.00 62.62 201 GLY A O 1
ATOM 1477 N N . GLY A 1 202 ? 4.078 -18.654 -3.084 1.00 65.94 202 GLY A N 1
ATOM 1478 C CA . GLY A 1 202 ? 4.609 -17.363 -2.667 1.00 65.94 202 GLY A CA 1
ATOM 1479 C C . GLY A 1 202 ? 3.931 -16.150 -3.299 1.00 65.94 202 GLY A C 1
ATOM 1480 O O . GLY A 1 202 ? 4.523 -15.080 -3.203 1.00 65.94 202 GLY A O 1
ATOM 1481 N N . SER A 1 203 ? 2.764 -16.293 -3.947 1.00 72.44 203 SER A N 1
ATOM 1482 C CA . SER A 1 203 ? 2.035 -15.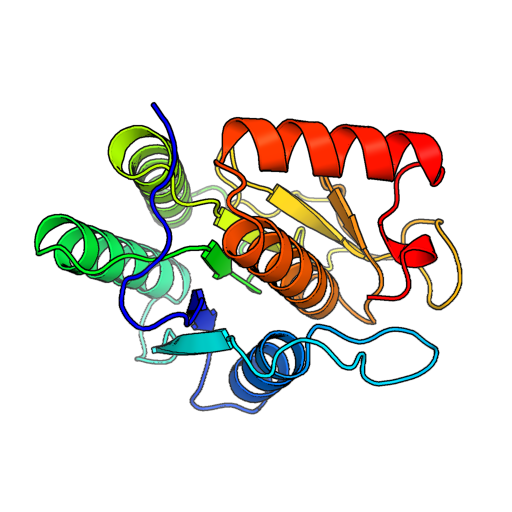198 -4.615 1.00 72.44 203 SER A CA 1
ATOM 1483 C C . SER A 1 203 ? 0.556 -15.128 -4.233 1.00 72.44 203 SER A C 1
ATOM 1485 O O . SER A 1 203 ? 0.021 -16.090 -3.715 1.00 72.44 203 SER A O 1
ATOM 1487 N N . LEU A 1 204 ? -0.120 -14.007 -4.483 1.00 75.81 204 LEU A N 1
ATOM 1488 C CA . LEU A 1 204 ? -1.571 -13.852 -4.273 1.00 75.81 204 LEU A CA 1
ATOM 1489 C C . LEU A 1 204 ? -2.381 -13.970 -5.583 1.00 75.81 204 LEU A C 1
ATOM 1491 O O . LEU A 1 204 ? -3.566 -13.658 -5.610 1.00 75.81 204 LEU A O 1
ATOM 1495 N N . ASP A 1 205 ? -1.746 -14.410 -6.670 1.00 66.19 205 ASP A N 1
ATOM 1496 C CA . ASP A 1 205 ? -2.276 -14.300 -8.042 1.00 66.19 205 ASP A CA 1
ATOM 1497 C C . ASP A 1 205 ? -3.396 -15.296 -8.357 1.00 66.19 205 ASP A C 1
ATOM 1499 O O . ASP A 1 205 ? -4.286 -14.999 -9.151 1.00 66.19 205 ASP A O 1
ATOM 1503 N N . GLY A 1 206 ? -3.382 -16.469 -7.716 1.00 54.16 206 GLY A N 1
ATOM 1504 C CA . GLY A 1 206 ? -4.387 -17.519 -7.915 1.00 54.16 206 GLY A CA 1
ATOM 1505 C C . GLY A 1 206 ? -5.761 -17.190 -7.327 1.00 54.16 206 GLY A C 1
ATOM 1506 O O . GLY A 1 206 ? -6.726 -17.910 -7.570 1.00 54.16 206 GLY A O 1
ATOM 1507 N N . LEU A 1 207 ? -5.871 -16.096 -6.569 1.00 54.84 207 LEU A N 1
ATOM 1508 C CA . LEU A 1 207 ? -7.059 -15.810 -5.773 1.00 54.84 207 LEU A CA 1
ATOM 1509 C C . LEU A 1 207 ? -8.216 -15.213 -6.557 1.00 54.84 207 LEU A C 1
ATOM 1511 O O . LEU A 1 207 ? -9.286 -15.119 -5.968 1.00 54.84 207 LEU A O 1
ATOM 1515 N N . GLY A 1 208 ? -8.008 -14.837 -7.830 1.00 51.91 208 GLY A N 1
ATOM 1516 C CA . GLY A 1 208 ? -9.043 -14.259 -8.689 1.00 51.91 208 GLY A CA 1
ATOM 1517 C C . GLY A 1 208 ? -9.862 -13.235 -7.914 1.00 51.91 208 GLY A C 1
ATOM 1518 O O . GLY A 1 208 ? -10.970 -13.555 -7.494 1.00 51.91 208 GLY A O 1
ATOM 1519 N N . PHE A 1 209 ? -9.250 -12.085 -7.614 1.00 51.91 209 PHE A N 1
ATOM 1520 C CA . PHE A 1 209 ? -9.858 -11.095 -6.724 1.00 51.91 209 PHE A CA 1
ATOM 1521 C C . PHE A 1 209 ? -11.280 -10.711 -7.155 1.00 51.91 209 PHE A C 1
ATOM 1523 O O . PHE A 1 209 ? -11.607 -10.851 -8.361 1.00 51.91 209 PHE A O 1
#

Radius of gyration: 15.49 Å; chains: 1; bounding box: 42×43×38 Å

Foldseek 3Di:
DFDDADPVLAAEEEEEEAPVDVLSVVLVVQLLQLAAALVGGFHDNVRYDYDYQHLPPDDDSLLSLLVSLVVVVVCVVVVDDHLEYFALDADLDQDPSLVSLQVSQVCCCVVVVHAYQHQQFQAQVQRGGSSDHPRHFHEFEADGPAQHTDRRTHDTQAYEHDPGSSSRSSNLSSVSRVCVSVRDGNVRSVVVRVVCCVVRVNYVYVVRD

Sequence (209 aa):
NGWQGRQDGRTRVAVIDDFAGTHGNQIDGIIRGGGTTAAGQVQGGAGVETVKFNINNGGNRTRNIANSLDQIAQLAAQGQQFDAINISQQDFANNADTAAVRQKIDMLQRQFGIPVIVAAGNNAQGVRNALAGSAAFVVENSVPGSNNRAAGSVGGNVRAEGQFTSQAAANVTSRVAQLREMGYNFAQIQQFLSNEMFAEGGSLDGLGF

pLDDT: mean 86.2, std 11.86, range [38.59, 98.38]

=== Feature glossary ===
The record interleaves many kinds of information about one protein. Here is each kind framed as the question it answers.

Q: What does the local fold look like, residue by residue?
A: The Foldseek 3Di string encodes local tertiary geometry as a 20-letter alphabet — one character per residue — derived from the relative positions of nearby Cα atoms. Unlike the amino-acid sequence, 3Di is a direct function of the 3D structure, so two proteins with the same fold have similar 3Di strings even at low sequence identity.

Q: Which residues are in helices, strands, or loops?
A: The SS8 string is DSSP's per-residue secondary-structure call. α-helix (H) means an i→i+4 H-bond ladder; β-strand (E) means the residue participates in a β-sheet; 3₁₀ (G) and π (I) are tighter and wider helices; T/S are turns/bends; '-' is loop.

Q: How big and how compact is the whole molecule?
A: Radius of gyration (Rg) is the root-mean-square distance of Cα atoms from their centroid — a single number for overall size and compactness. A globular domain of N residues has Rg ≈ 2.2·N^0.38 Å; an extended or disordered chain has a much larger Rg. The Cα contact count is the number of residue pairs whose Cα atoms are within 8 Å and are more than four positions apart in sequence — a standard proxy for tertiary packing density. The bounding box is the smallest axis-aligned box enclosing all Cα atoms.

Q: Where is each backbone atom in 3D?
A: Structure coordinates are given as an mmCIF _atom_site loop: one row per atom with element, residue name, chain id, sequence number, and x/y/z position in Å. Only the four main-chain atoms per residue are included here; side chains are omitted to keep the record compact.

Q: What is the amino-acid chain?
A: Primary structure: the covalent order of the twenty standard amino acids along the backbone. Two proteins with the same sequence will (almost always) fold to the same structure; two with 30% identity often share a fold but not the details.

Q: What if only a Cα trace is available?
A: Three-state secondary structure (P-SEA) collapses the eight DSSP classes into helix (a), strand (b), and coil (c). P-SEA assigns these from Cα geometry alone — distances and angles — without requiring backbone oxygens, so it works on any Cα trace.

Q: What family and function is it annotated with?
A: Database cross-references. InterPro integrates a dozen domain/family signature databases into unified entries with residue-range hits. GO terms attach function/process/location labels with evidence codes. CATH codes position the fold in a four-level structural taxonomy. Organism is the NCBI-taxonomy species name.

Q: How confident is the AlphaFold model at each residue?
A: pLDDT is the predicted lDDT-Cα score: AlphaFold's confidence that the local environment of each residue (all inter-atomic distances within 15 Å) is correctly placed. It is a per-residue number between 0 and 100, with higher meaning more reliable.

Q: How mobile is each atom in the crystal?
A: B-factor (Debye–Waller factor) reflects atomic displacement in the crystal lattice. It is an experimental observable (units Å²), not a prediction; low values mean the atom is pinned down, high values mean it moves or is heterogeneous across the crystal.

Q: Which residues are buried vs exposed?
A: SASA measures how much of the protein is reachable by solvent. It is computed by rolling a water-sized probe over the atomic surface and summing the exposed area (Å²). Per-residue SASA distinguishes core (buried, low SASA) from surface (exposed, high SASA) residues; total SASA is a whole-molecule size measure.

Q: What do the diagnostic plots show?
A: Plot images: a contact map (which residues are close in 3D, as an N×N binary image), a Ramachandran scatter (backbone torsion angles, revealing secondary-structure composition at a glance), and — for AlphaFold structures — a PAE heatmap (pairwise prediction confidence).

Q: What known structures does this most resemble?
A: The Foldsee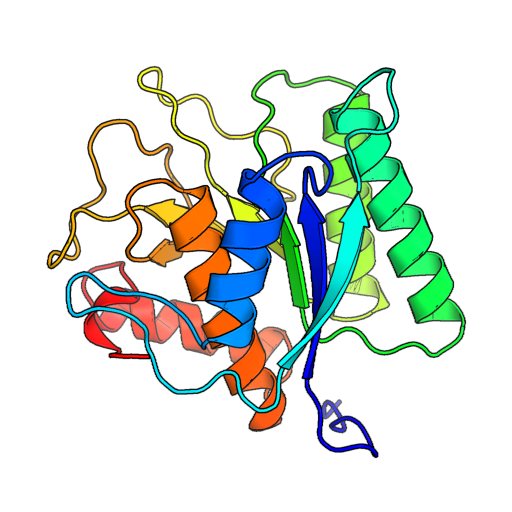k neighbor list gives the closest experimentally determined structures in the PDB, ranked by structural alignment. TM-score near 1 means near-identical fold; near 0.3 means only rough topology match. This is how one finds what a novel AlphaFold prediction most resembles in the solved-structure universe.

Q: Are the domains correctly placed relative to each other?
A: Predicted aligned error is AlphaFold's pairwise confidence. Unlike pLDDT (per-residue), PAE is per-residue-pair and captures whether two parts of the structure are correctly placed relative to each other. Units are ångströms of expected positional error.

Q: What do the rendered images show?
A: Structure images are PyMOL renders from six orthogonal camera directions. Cartoon representation draws helices as coils and strands as arrows; sticks shows the backbone as bonds; surface shows the solvent-excluded envelope. Rainbow coloring maps sequence position to hue (blue→red, N→C); chain coloring assigns a distinct color per polypeptide.

Q: What are the backbone torsion angles?
A: φ (phi) and ψ (psi) are the two rotatable backbone dihedrals per residue: φ is the C(i-1)–N–Cα–C torsion, ψ is the N–Cα–C–N(i+1) torsion, both in degrees on (−180°, 180°]. α-helical residues cluster near (−60°, −45°); β-strand residues near (−120°, +130°). A Ramachandran plot is simply a scatter of (φ, ψ) for every residue.